Protein AF-A0A5N6XPM0-F1 (afdb_monomer)

Secondary structure (DSSP, 8-state):
-HHHHHHHHHHHHHHHHTT---HHHHHHHHHHHHHHHHHHHH-GGGGGGGGSHHHHHHHHHTTSTTS-HHHHHHHHHHHHHHHTT-HHHHHHHHHTTHHHHHHHHHH-TTS-HHHHHHHHHHHHHHHSPPPP---TTS------S-----------------------------STTTS---HHHHHHHHTTT-S-HHHHHHHHHHH-SS-----

Sequence (215 aa):
MLLPVAMRLVTCLEHLLGRGSNGTNDLLILSTLDLIQGALLLHPPSRTLFAREIYMNILLDLLDPINCPAIQSATLLTLVTALLDHPANTRTFEELDGLLTVTSLFKQRATSREVKLKLVEFLYFYLMPETPMIPAGAGASATNAAAIGLQRSPTKLGGPRPRSANGPGAHHGGRGNRDTRTTDEKQALLGRYLNNVEDLVEDLKETAPFGATVY

InterPro domains:
  IPR012535 Cell division protein Cdc14 [PF08045] (5-210)
  IPR012535 Cell division prote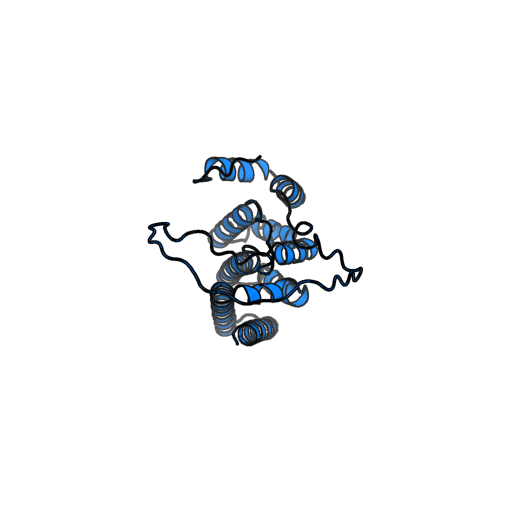in Cdc14 [PTHR34065] (6-210)

Radius of gyration: 23.24 Å; Cα contacts (8 Å, |Δi|>4): 180; chains: 1; bounding box: 41×43×80 Å

Foldseek 3Di:
DLLVVLVVLLVVLVVLLVPDDDPVSLVSNLVSLVVNLVSCVVPVVSLVVLLDLVSVVSLLVQLPPVHDLSSLLSSLSSLLSSCPLPLSSVVSCVVVVVLLSLLVLLPDPPRDPSSVVSSLVSLLSLLPFHDQDDPPPPDPPDPDDDDDDDDDDDDDDDDDDDDDDDDDDDPPPDPSPVSGDHSVVSLVSSCVRDPPSVVSVVVSCVPPPDPPPPD

Organism: NCBI:txid1034303

Structure (mmCIF, N/CA/C/O backbone):
data_AF-A0A5N6XPM0-F1
#
_entry.id   AF-A0A5N6XPM0-F1
#
loop_
_atom_site.group_PDB
_atom_site.id
_atom_site.type_symbol
_atom_site.label_atom_id
_atom_site.label_alt_id
_atom_site.label_comp_id
_atom_site.label_asym_id
_atom_site.label_entity_id
_atom_site.label_seq_id
_atom_site.pdbx_PDB_ins_code
_atom_site.Cartn_x
_atom_site.Cartn_y
_atom_site.Cartn_z
_atom_site.occupancy
_atom_site.B_iso_or_equiv
_atom_site.auth_seq_id
_atom_site.auth_comp_id
_atom_site.auth_asym_id
_atom_site.auth_atom_id
_atom_site.pdbx_PDB_model_num
ATOM 1 N N . MET A 1 1 ? 18.823 2.343 -17.718 1.00 71.75 1 MET A N 1
ATOM 2 C CA . MET A 1 1 ? 19.671 2.507 -16.511 1.00 71.75 1 MET A CA 1
ATOM 3 C C . MET A 1 1 ? 18.871 2.576 -15.210 1.00 71.75 1 MET A C 1
ATOM 5 O O . MET A 1 1 ? 19.370 2.072 -14.216 1.00 71.75 1 MET A O 1
ATOM 9 N N . LEU A 1 2 ? 17.646 3.123 -15.190 1.00 83.50 2 LEU A N 1
ATOM 10 C CA . LEU A 1 2 ? 16.858 3.266 -13.951 1.00 83.50 2 LEU A CA 1
ATOM 11 C C . LEU A 1 2 ? 16.237 1.957 -13.421 1.00 83.50 2 LEU A C 1
ATOM 13 O O . LEU A 1 2 ? 16.087 1.814 -12.213 1.00 83.50 2 LEU A O 1
ATOM 17 N N . LEU A 1 3 ? 15.956 0.968 -14.280 1.00 86.94 3 LEU A N 1
ATOM 18 C CA . LEU A 1 3 ? 15.424 -0.334 -13.843 1.00 86.94 3 LEU A CA 1
ATOM 19 C C . LEU A 1 3 ? 16.371 -1.093 -12.876 1.00 86.94 3 LEU A C 1
ATOM 21 O O . LEU A 1 3 ? 15.915 -1.488 -11.805 1.00 86.94 3 LEU A O 1
ATOM 25 N N . PRO A 1 4 ? 17.685 -1.244 -13.161 1.00 90.56 4 PRO A N 1
ATOM 26 C CA . PRO A 1 4 ? 18.637 -1.791 -12.190 1.00 90.56 4 PRO A CA 1
ATOM 27 C C . PRO A 1 4 ? 18.707 -1.020 -10.868 1.00 90.56 4 PRO A C 1
ATOM 29 O O . PRO A 1 4 ? 18.956 -1.622 -9.829 1.00 90.56 4 PRO A O 1
ATOM 32 N N . VAL A 1 5 ? 18.502 0.302 -10.892 1.00 93.25 5 VAL A N 1
ATOM 33 C CA . VAL A 1 5 ? 18.497 1.122 -9.672 1.00 93.25 5 VAL A CA 1
ATOM 34 C C . VAL A 1 5 ? 17.274 0.788 -8.823 1.00 93.25 5 VAL A C 1
ATOM 36 O O . VAL A 1 5 ? 17.440 0.466 -7.652 1.00 93.25 5 VAL A O 1
ATOM 39 N N . ALA A 1 6 ? 16.077 0.768 -9.419 1.00 93.19 6 ALA A N 1
ATOM 40 C CA . ALA A 1 6 ? 14.845 0.381 -8.728 1.00 93.19 6 ALA A CA 1
ATOM 41 C C . ALA A 1 6 ? 14.956 -1.026 -8.115 1.00 93.19 6 ALA A C 1
ATOM 43 O O . ALA A 1 6 ? 14.655 -1.211 -6.942 1.00 93.19 6 ALA A O 1
ATOM 44 N N . MET A 1 7 ? 15.501 -1.989 -8.863 1.00 93.94 7 MET A N 1
ATOM 45 C CA . MET A 1 7 ? 15.779 -3.338 -8.356 1.00 93.94 7 MET A CA 1
ATOM 46 C C . MET A 1 7 ? 16.690 -3.338 -7.128 1.00 93.94 7 MET A C 1
ATOM 48 O O . MET A 1 7 ? 16.389 -3.990 -6.134 1.00 93.94 7 MET A O 1
ATOM 52 N N . ARG A 1 8 ? 17.798 -2.587 -7.171 1.00 96.00 8 ARG A N 1
ATOM 53 C CA . ARG A 1 8 ? 18.730 -2.501 -6.037 1.00 96.00 8 ARG A CA 1
ATOM 54 C C . ARG A 1 8 ? 18.102 -1.831 -4.819 1.00 96.00 8 ARG A C 1
ATOM 56 O O . ARG A 1 8 ? 18.440 -2.217 -3.706 1.00 96.00 8 ARG A O 1
ATOM 63 N N . LEU A 1 9 ? 17.210 -0.861 -5.019 1.00 96.44 9 LEU A N 1
ATOM 64 C CA . LEU A 1 9 ? 16.454 -0.243 -3.930 1.00 96.44 9 LEU A CA 1
ATOM 65 C C . LEU A 1 9 ? 15.488 -1.244 -3.284 1.00 96.44 9 LEU A C 1
ATOM 67 O O . LEU A 1 9 ? 15.450 -1.328 -2.063 1.00 96.44 9 LEU A O 1
ATOM 71 N N . VAL A 1 10 ? 14.783 -2.058 -4.075 1.00 95.38 10 VAL A N 1
ATOM 72 C CA . VAL A 1 10 ? 13.898 -3.111 -3.543 1.00 95.38 10 VAL A CA 1
ATOM 73 C C . VAL A 1 10 ? 14.693 -4.162 -2.757 1.00 95.38 10 VAL A C 1
ATOM 75 O O . VAL A 1 10 ? 14.315 -4.503 -1.643 1.00 95.38 10 VAL A O 1
ATOM 78 N N . THR A 1 11 ? 15.848 -4.609 -3.261 1.00 95.50 11 THR A N 1
ATOM 79 C CA . THR A 1 11 ? 16.743 -5.510 -2.506 1.00 95.50 11 THR A CA 1
ATOM 80 C C . THR A 1 11 ? 17.300 -4.852 -1.237 1.00 95.50 11 THR A C 1
ATOM 82 O O . THR A 1 11 ? 17.489 -5.509 -0.218 1.00 95.50 11 THR A O 1
ATOM 85 N N . CYS A 1 12 ? 17.574 -3.545 -1.270 1.00 96.00 12 CYS A N 1
ATOM 86 C CA . CYS A 1 12 ? 17.966 -2.803 -0.072 1.00 96.00 12 CYS A CA 1
ATOM 87 C C . CYS A 1 12 ? 16.847 -2.837 0.976 1.00 96.00 12 CYS A C 1
ATOM 89 O O . CYS A 1 12 ? 17.115 -3.133 2.137 1.00 96.00 12 CYS A O 1
ATOM 91 N N . LEU A 1 13 ? 15.604 -2.605 0.554 1.00 96.25 13 LEU A N 1
ATOM 92 C CA . LEU A 1 13 ? 14.426 -2.637 1.416 1.00 96.25 13 LEU A CA 1
ATOM 93 C C . LEU A 1 13 ? 14.220 -4.015 2.066 1.00 96.25 13 LEU A C 1
ATOM 95 O O . LEU A 1 13 ? 14.027 -4.089 3.277 1.00 96.25 13 LEU A O 1
ATOM 99 N N . GLU A 1 14 ? 14.366 -5.096 1.295 1.00 94.94 14 GLU A N 1
ATOM 100 C CA . GLU A 1 14 ? 14.333 -6.482 1.791 1.00 94.94 14 GLU A CA 1
ATOM 101 C C . GLU A 1 14 ? 15.358 -6.718 2.913 1.00 94.94 14 GLU A C 1
ATOM 103 O O . GLU A 1 14 ? 15.042 -7.252 3.975 1.00 94.94 14 GLU A O 1
ATOM 108 N N . HIS A 1 15 ? 16.598 -6.257 2.721 1.00 94.38 15 HIS A N 1
ATOM 109 C CA . HIS A 1 15 ? 17.635 -6.391 3.742 1.00 94.38 15 HIS A CA 1
ATOM 110 C C . HIS A 1 15 ? 17.365 -5.548 4.995 1.00 94.38 15 HIS A C 1
ATOM 112 O O . HIS A 1 15 ? 17.792 -5.939 6.083 1.00 94.38 15 HIS A O 1
ATOM 118 N N . LEU A 1 16 ? 16.714 -4.388 4.862 1.00 93.69 16 LEU A N 1
ATOM 119 C CA . LEU A 1 16 ? 16.369 -3.527 5.997 1.00 93.69 16 LEU A CA 1
ATOM 120 C C . LEU A 1 16 ? 15.232 -4.128 6.834 1.00 93.69 16 LEU A C 1
ATOM 122 O O . LEU A 1 16 ? 15.299 -4.057 8.062 1.00 93.69 16 LEU A O 1
ATOM 126 N N . LEU A 1 17 ? 14.256 -4.789 6.201 1.00 90.25 17 LEU A N 1
ATOM 127 C CA . LEU A 1 17 ? 13.193 -5.536 6.890 1.00 90.25 17 LEU A CA 1
ATOM 128 C C . LEU A 1 17 ? 13.757 -6.620 7.819 1.00 90.25 17 LEU A C 1
ATOM 130 O O . LEU A 1 17 ? 13.327 -6.755 8.963 1.00 90.25 17 LEU A O 1
ATOM 134 N N . GLY A 1 18 ? 14.790 -7.341 7.375 1.00 87.81 18 GLY A N 1
ATOM 135 C CA . GLY A 1 18 ? 15.427 -8.394 8.173 1.00 87.81 18 GLY A CA 1
ATOM 136 C C . GLY A 1 18 ? 16.249 -7.909 9.378 1.00 87.81 18 GLY A C 1
ATOM 137 O O . GLY A 1 18 ? 16.704 -8.735 10.168 1.00 87.81 18 GLY A O 1
ATOM 138 N N . ARG A 1 19 ? 16.482 -6.596 9.537 1.00 84.19 19 ARG A N 1
ATOM 139 C CA . ARG A 1 19 ? 17.374 -6.031 10.576 1.00 84.19 19 ARG A CA 1
ATOM 140 C C . ARG A 1 19 ? 16.668 -5.600 11.868 1.00 84.19 19 ARG A C 1
ATOM 142 O O . ARG A 1 19 ? 17.352 -5.183 12.804 1.00 84.19 19 ARG A O 1
ATOM 149 N N . GLY A 1 20 ? 15.344 -5.756 11.948 1.00 77.62 20 GLY A N 1
ATOM 150 C CA . GLY A 1 20 ? 14.527 -5.359 13.100 1.00 77.62 20 GLY A CA 1
ATOM 151 C C . GLY A 1 20 ? 14.299 -3.845 13.189 1.00 77.62 20 GLY A C 1
ATOM 152 O O . GLY A 1 20 ? 14.986 -3.056 12.542 1.00 77.62 20 GLY A O 1
ATOM 153 N N . SER A 1 21 ? 13.315 -3.418 13.985 1.00 80.00 21 SER A N 1
ATOM 154 C CA . SER A 1 21 ? 12.995 -1.991 14.121 1.00 80.00 21 SER A CA 1
ATOM 155 C C . SER A 1 21 ? 13.916 -1.309 15.135 1.00 80.00 21 SER A C 1
ATOM 157 O O . SER A 1 21 ? 14.033 -1.713 16.294 1.00 80.00 21 SER A O 1
ATOM 159 N N . ASN A 1 22 ? 14.594 -0.264 14.672 1.00 86.81 22 ASN A N 1
ATOM 160 C CA . ASN A 1 22 ? 15.267 0.726 15.498 1.00 86.81 22 ASN A CA 1
ATOM 161 C C . ASN A 1 22 ? 15.192 2.073 14.770 1.00 86.81 22 ASN A C 1
ATOM 163 O O . ASN A 1 22 ? 15.056 2.105 13.548 1.00 86.81 22 ASN A O 1
ATOM 167 N N . GLY A 1 23 ? 15.309 3.189 15.495 1.00 88.94 23 GLY A N 1
ATOM 168 C CA . GLY A 1 23 ? 15.061 4.511 14.906 1.00 88.94 23 GLY A CA 1
ATOM 169 C C . GLY A 1 23 ? 15.912 4.825 13.666 1.00 88.94 23 GLY A C 1
ATOM 170 O O . GLY A 1 23 ? 15.449 5.508 12.762 1.00 88.94 23 GLY A O 1
ATOM 171 N N . THR A 1 24 ? 17.137 4.299 13.573 1.00 93.50 24 THR A N 1
ATOM 172 C CA . THR A 1 24 ? 17.980 4.469 12.379 1.00 93.50 24 THR A CA 1
ATOM 173 C C . THR A 1 24 ? 17.518 3.594 11.214 1.00 93.50 24 THR A C 1
ATOM 175 O O . THR A 1 24 ? 17.486 4.066 10.081 1.00 93.50 24 THR A O 1
ATOM 178 N N . ASN A 1 25 ? 17.156 2.336 11.470 1.00 95.06 25 ASN A N 1
ATOM 179 C CA . ASN A 1 25 ? 16.661 1.417 10.448 1.00 95.06 25 ASN A CA 1
ATOM 180 C C . ASN A 1 25 ? 15.335 1.915 9.864 1.00 95.06 25 ASN A C 1
ATOM 182 O O . ASN A 1 25 ? 15.176 1.927 8.647 1.00 95.06 25 ASN A O 1
ATOM 186 N N . ASP A 1 26 ? 14.442 2.429 10.710 1.00 95.25 26 ASP A N 1
ATOM 187 C CA . ASP A 1 26 ? 13.171 3.013 10.285 1.00 95.25 26 ASP A CA 1
ATOM 188 C C . ASP A 1 26 ? 13.394 4.198 9.325 1.00 95.25 26 ASP A C 1
ATOM 190 O O . ASP A 1 26 ? 12.759 4.281 8.274 1.00 95.25 26 ASP A O 1
ATOM 194 N N . LEU A 1 27 ? 14.361 5.080 9.619 1.00 96.38 27 LEU A N 1
ATOM 195 C CA . LEU A 1 27 ? 14.731 6.188 8.726 1.00 96.38 27 LEU A CA 1
ATOM 196 C C . LEU A 1 27 ? 15.300 5.706 7.383 1.00 96.38 27 LEU A C 1
ATOM 198 O O . LEU A 1 27 ? 15.039 6.323 6.347 1.00 96.38 27 LEU A O 1
ATOM 202 N N . LEU A 1 28 ? 16.068 4.613 7.377 1.00 97.00 28 LEU A N 1
ATOM 203 C CA . LEU A 1 28 ? 16.589 4.015 6.144 1.00 97.00 28 LEU A CA 1
ATOM 204 C C . LEU A 1 28 ? 15.478 3.375 5.309 1.00 97.00 28 LEU A C 1
ATOM 206 O O . LEU A 1 28 ? 15.496 3.510 4.085 1.00 97.00 28 LEU A O 1
ATOM 210 N N . ILE A 1 29 ? 14.507 2.718 5.949 1.00 97.62 29 ILE A N 1
ATOM 211 C CA . ILE A 1 29 ? 13.319 2.167 5.285 1.00 97.62 29 ILE A CA 1
ATOM 212 C C . ILE A 1 29 ? 12.539 3.298 4.615 1.00 97.62 29 ILE A C 1
ATOM 214 O O . ILE A 1 29 ? 12.307 3.236 3.409 1.00 97.62 29 ILE A O 1
ATOM 218 N N . LEU A 1 30 ? 12.223 4.363 5.358 1.00 98.00 30 LEU A N 1
ATOM 219 C CA . LEU A 1 30 ? 11.520 5.541 4.837 1.00 98.00 30 LEU A CA 1
ATOM 220 C C . LEU A 1 30 ? 12.255 6.160 3.642 1.00 98.00 30 LEU A C 1
ATOM 222 O O . LEU A 1 30 ? 11.673 6.332 2.574 1.00 98.00 30 LEU A O 1
ATOM 226 N N . SER A 1 31 ? 13.563 6.390 3.781 1.00 98.12 31 SER A N 1
ATOM 227 C CA . SER A 1 31 ? 14.387 6.944 2.699 1.00 98.12 31 SER A CA 1
ATOM 228 C C . SER A 1 31 ? 14.411 6.034 1.465 1.00 98.12 31 SER A C 1
ATOM 230 O O . SER A 1 31 ? 14.413 6.508 0.331 1.00 98.12 31 SER A O 1
ATOM 232 N N . THR A 1 32 ? 14.431 4.713 1.665 1.00 98.19 32 THR A N 1
ATOM 233 C CA . THR A 1 32 ? 14.419 3.739 0.565 1.00 98.19 32 THR A CA 1
ATOM 234 C C . THR A 1 32 ? 13.066 3.728 -0.148 1.00 98.19 32 THR A C 1
ATOM 236 O O . THR A 1 32 ? 13.042 3.702 -1.377 1.00 98.19 32 THR A O 1
ATOM 239 N N . LEU A 1 33 ? 11.953 3.803 0.591 1.00 98.38 33 LEU A N 1
ATOM 240 C CA . LEU A 1 33 ? 10.601 3.907 0.031 1.00 98.38 33 LEU A CA 1
ATOM 241 C C . LEU A 1 33 ? 10.437 5.178 -0.817 1.00 98.38 33 LEU A C 1
ATOM 243 O O . LEU A 1 33 ? 9.971 5.087 -1.953 1.00 98.38 33 LEU A O 1
ATOM 247 N N . ASP A 1 34 ? 10.910 6.329 -0.334 1.00 98.12 34 ASP A N 1
ATOM 248 C CA . ASP A 1 34 ? 10.879 7.594 -1.086 1.00 98.12 34 ASP A CA 1
ATOM 249 C C . ASP A 1 34 ? 11.681 7.505 -2.396 1.00 98.12 34 ASP A C 1
ATOM 251 O O . ASP A 1 34 ? 11.235 7.951 -3.459 1.00 98.12 34 ASP A O 1
ATOM 255 N N . LEU A 1 35 ? 12.860 6.875 -2.357 1.00 98.06 35 LEU A N 1
ATOM 256 C CA . LEU A 1 35 ? 13.679 6.662 -3.552 1.00 98.06 35 LEU A CA 1
ATOM 257 C C . LEU A 1 35 ? 13.023 5.693 -4.542 1.00 98.06 35 LEU A C 1
ATOM 259 O O . LEU A 1 35 ? 13.124 5.908 -5.753 1.00 98.06 35 LEU A O 1
ATOM 263 N N . ILE A 1 36 ? 12.348 4.644 -4.058 1.00 97.88 36 ILE A N 1
ATOM 264 C CA . ILE A 1 36 ? 11.577 3.729 -4.909 1.00 97.88 36 ILE A CA 1
ATOM 265 C C . ILE A 1 36 ? 10.457 4.506 -5.598 1.00 97.88 36 ILE A C 1
ATOM 267 O O . ILE A 1 36 ? 10.375 4.457 -6.824 1.00 97.88 36 ILE A O 1
ATOM 271 N N . GLN A 1 37 ? 9.657 5.277 -4.857 1.00 96.94 37 GLN A N 1
ATOM 272 C CA . GLN A 1 37 ? 8.592 6.108 -5.428 1.00 96.94 37 GLN A CA 1
ATOM 273 C C . GLN A 1 37 ? 9.124 7.033 -6.525 1.00 96.94 37 GLN A C 1
ATOM 275 O O . GLN A 1 37 ? 8.628 7.012 -7.654 1.00 96.94 37 GLN A O 1
ATOM 280 N N . GLY A 1 38 ? 10.187 7.789 -6.234 1.00 96.19 38 GLY A N 1
ATOM 281 C CA . GLY A 1 38 ? 10.823 8.670 -7.212 1.00 96.19 38 GLY A CA 1
ATOM 282 C C . GLY A 1 38 ? 11.296 7.914 -8.458 1.00 96.19 38 GLY A C 1
ATOM 283 O O . GLY A 1 38 ? 11.051 8.350 -9.584 1.00 96.19 38 GLY A O 1
ATOM 284 N N . ALA A 1 39 ? 11.909 6.739 -8.288 1.00 96.50 39 ALA A N 1
ATOM 285 C CA . ALA A 1 39 ? 12.357 5.910 -9.403 1.00 96.50 39 ALA A CA 1
ATOM 286 C C . ALA A 1 39 ? 11.193 5.383 -10.264 1.00 96.50 39 ALA A C 1
ATOM 288 O O . ALA A 1 39 ? 11.314 5.351 -11.491 1.00 96.50 39 ALA A O 1
ATOM 289 N N . LEU A 1 40 ? 10.069 4.993 -9.653 1.00 95.94 40 LEU A N 1
ATOM 290 C CA . LEU A 1 40 ? 8.870 4.516 -10.355 1.00 95.94 40 LEU A CA 1
ATOM 291 C C . LEU A 1 40 ? 8.130 5.635 -11.097 1.00 95.94 40 LEU A C 1
ATOM 293 O O . LEU A 1 40 ? 7.539 5.393 -12.152 1.00 95.94 40 LEU A O 1
ATOM 297 N N . LEU A 1 41 ? 8.155 6.858 -10.566 1.00 94.62 41 LEU A N 1
ATOM 298 C CA . LEU A 1 41 ? 7.570 8.029 -11.219 1.00 94.62 41 LEU A CA 1
ATOM 299 C C . LEU A 1 41 ? 8.431 8.511 -12.394 1.00 94.62 41 LEU A C 1
ATOM 301 O O . LEU A 1 41 ? 7.895 8.817 -13.457 1.00 94.62 41 LEU A O 1
ATOM 305 N N . LEU A 1 42 ? 9.759 8.517 -12.242 1.00 95.69 42 LEU A N 1
ATOM 306 C CA . LEU A 1 42 ? 10.691 8.915 -13.304 1.00 95.69 42 LEU A CA 1
ATOM 307 C C . LEU A 1 42 ? 10.841 7.859 -14.408 1.00 95.69 42 LEU A C 1
ATOM 309 O O . LEU A 1 42 ? 11.205 8.188 -15.536 1.00 95.69 42 LEU A O 1
ATOM 313 N N . HIS A 1 43 ? 10.596 6.586 -14.094 1.00 94.94 43 HIS A N 1
ATOM 314 C CA . HIS A 1 43 ? 10.735 5.482 -15.038 1.00 94.94 43 HIS A CA 1
ATOM 315 C C . HIS A 1 43 ? 9.582 4.478 -14.885 1.00 94.94 43 HIS A C 1
ATOM 317 O O . HIS A 1 43 ? 9.771 3.418 -14.282 1.00 94.94 43 HIS A O 1
ATOM 323 N N . PRO A 1 44 ? 8.408 4.756 -15.490 1.00 93.00 44 PRO A N 1
ATOM 324 C CA . PRO A 1 44 ? 7.231 3.887 -15.423 1.00 93.00 44 PRO A CA 1
ATOM 325 C C . PRO A 1 44 ? 7.485 2.400 -15.732 1.00 93.00 44 PRO A C 1
ATOM 327 O O . PRO A 1 44 ? 6.913 1.562 -15.035 1.00 93.00 44 PRO A O 1
ATOM 330 N N . PRO A 1 45 ? 8.385 2.008 -16.666 1.00 94.50 45 PRO A N 1
ATOM 331 C CA . PRO A 1 45 ? 8.683 0.591 -16.888 1.00 94.50 45 PRO A CA 1
ATOM 332 C C . PRO A 1 45 ? 9.236 -0.140 -15.653 1.00 94.50 45 PRO A C 1
ATOM 334 O O . PRO A 1 45 ? 9.128 -1.361 -15.574 1.00 94.50 45 PRO A O 1
ATOM 337 N N . SER A 1 46 ? 9.805 0.573 -14.671 1.00 96.38 46 SER A N 1
ATOM 338 C CA . SER A 1 46 ? 10.244 -0.019 -13.398 1.00 96.38 46 SER A CA 1
ATOM 339 C C . SER A 1 46 ? 9.089 -0.531 -12.536 1.00 96.38 46 SER A C 1
ATOM 341 O O . SER A 1 46 ? 9.331 -1.331 -11.639 1.00 96.38 46 SER A O 1
ATOM 343 N N . ARG A 1 47 ? 7.837 -0.134 -12.798 1.00 96.38 47 ARG A N 1
ATOM 344 C CA . ARG A 1 47 ? 6.676 -0.673 -12.071 1.00 96.38 47 ARG A CA 1
ATOM 345 C C . ARG A 1 47 ? 6.502 -2.169 -12.309 1.00 96.38 47 ARG A C 1
ATOM 347 O O . ARG A 1 47 ? 6.076 -2.856 -11.392 1.00 96.38 47 ARG A O 1
ATOM 354 N N . THR A 1 48 ? 6.931 -2.688 -13.464 1.00 95.44 48 THR A N 1
ATOM 355 C CA . THR A 1 48 ? 6.859 -4.124 -13.816 1.00 95.44 48 THR A CA 1
ATOM 356 C C . THR A 1 48 ? 7.520 -5.051 -12.793 1.00 95.44 48 THR A C 1
ATOM 358 O O . THR A 1 48 ? 7.219 -6.241 -12.755 1.00 95.44 48 THR A O 1
ATOM 361 N N . LEU A 1 49 ? 8.405 -4.524 -11.940 1.00 96.38 49 LEU A N 1
ATOM 362 C CA . LEU A 1 49 ? 8.998 -5.276 -10.839 1.00 96.38 49 LEU A CA 1
ATOM 363 C C . LEU A 1 49 ? 7.933 -5.831 -9.890 1.00 96.38 49 LEU A C 1
ATOM 365 O O . LEU A 1 49 ? 8.021 -6.987 -9.490 1.00 96.38 49 LEU A O 1
ATOM 369 N N . PHE A 1 50 ? 6.908 -5.044 -9.582 1.00 97.88 50 PHE A N 1
ATOM 370 C CA . PHE A 1 50 ? 5.885 -5.404 -8.603 1.00 97.88 50 PHE A CA 1
ATOM 371 C C . PHE A 1 50 ? 4.812 -6.360 -9.148 1.00 97.88 50 PHE A C 1
ATOM 373 O O . PHE A 1 50 ? 3.968 -6.810 -8.385 1.00 97.88 50 PHE A O 1
ATOM 380 N N . ALA A 1 51 ? 4.898 -6.766 -10.420 1.00 96.19 51 ALA A N 1
ATOM 381 C CA . ALA A 1 51 ? 4.157 -7.921 -10.936 1.00 96.19 51 ALA A CA 1
ATOM 382 C C . ALA A 1 51 ? 4.751 -9.252 -10.432 1.00 96.19 51 ALA A C 1
ATOM 384 O O . ALA A 1 51 ? 4.186 -10.323 -10.634 1.00 96.19 51 ALA A O 1
ATOM 385 N N . ARG A 1 52 ? 5.940 -9.209 -9.814 1.00 96.88 52 ARG A N 1
ATOM 386 C CA . ARG A 1 52 ? 6.560 -10.365 -9.168 1.00 96.88 52 ARG A CA 1
ATOM 387 C C . ARG A 1 52 ? 6.148 -10.392 -7.707 1.00 96.88 52 ARG A C 1
ATOM 389 O O . ARG A 1 52 ? 6.459 -9.463 -6.962 1.00 96.88 52 ARG A O 1
ATOM 396 N N . GLU A 1 53 ? 5.563 -11.509 -7.292 1.00 97.75 53 GLU A N 1
ATOM 397 C CA . GLU A 1 53 ? 5.080 -11.711 -5.924 1.00 97.75 53 GLU A CA 1
ATOM 398 C C . GLU A 1 53 ? 6.139 -11.394 -4.863 1.00 97.75 53 GLU A C 1
ATOM 400 O O . GLU A 1 53 ? 5.852 -10.708 -3.889 1.00 97.75 53 GLU A O 1
ATOM 405 N N . ILE A 1 54 ? 7.392 -11.809 -5.091 1.00 96.69 54 ILE A N 1
ATOM 406 C CA . ILE A 1 54 ? 8.501 -11.566 -4.157 1.00 96.69 54 ILE A CA 1
ATOM 407 C C . ILE A 1 54 ? 8.705 -10.081 -3.828 1.00 96.69 54 ILE A C 1
ATOM 409 O O . ILE A 1 54 ? 9.075 -9.755 -2.710 1.00 96.69 54 ILE A O 1
ATOM 413 N N . TYR A 1 55 ? 8.466 -9.176 -4.781 1.00 97.44 55 TYR A N 1
ATOM 414 C CA . TYR A 1 55 ? 8.673 -7.743 -4.576 1.00 97.44 55 TYR A CA 1
ATOM 415 C C . TYR A 1 55 ? 7.418 -7.053 -4.056 1.00 97.44 55 TYR A C 1
ATOM 417 O O . TYR A 1 55 ? 7.528 -6.088 -3.307 1.00 97.44 55 TYR A O 1
ATOM 425 N N . MET A 1 56 ? 6.236 -7.557 -4.415 1.00 98.31 56 MET A N 1
ATOM 426 C CA . MET A 1 56 ? 4.981 -7.083 -3.839 1.00 98.31 56 MET A CA 1
ATOM 427 C C . MET A 1 56 ? 4.877 -7.443 -2.352 1.00 98.31 56 MET A C 1
ATOM 429 O O . MET A 1 56 ? 4.529 -6.581 -1.550 1.00 98.31 56 MET A O 1
ATOM 433 N N . ASN A 1 57 ? 5.256 -8.668 -1.968 1.00 97.62 57 ASN A N 1
ATOM 434 C CA . ASN A 1 57 ? 5.242 -9.109 -0.570 1.00 97.62 57 ASN A CA 1
ATOM 435 C C . ASN A 1 57 ? 6.097 -8.215 0.333 1.00 97.62 57 ASN A C 1
ATOM 437 O O . ASN A 1 57 ? 5.644 -7.865 1.410 1.00 97.62 57 ASN A O 1
ATOM 441 N N . ILE A 1 58 ? 7.249 -7.723 -0.138 1.00 97.69 58 ILE A N 1
ATOM 442 C CA . ILE A 1 58 ? 8.067 -6.759 0.621 1.00 97.69 58 ILE A CA 1
ATOM 443 C C . ILE A 1 58 ? 7.254 -5.515 1.019 1.00 97.69 58 ILE A C 1
ATOM 445 O O . ILE A 1 58 ? 7.393 -5.016 2.134 1.00 97.69 58 ILE A O 1
ATOM 449 N N . LEU A 1 59 ? 6.408 -4.994 0.120 1.00 98.19 59 LEU A N 1
ATOM 450 C CA . LEU A 1 59 ? 5.544 -3.855 0.442 1.00 98.19 59 LEU A CA 1
ATOM 451 C C . LEU A 1 59 ? 4.406 -4.259 1.383 1.00 98.19 59 LEU A C 1
ATOM 453 O O . LEU A 1 59 ? 4.061 -3.489 2.271 1.00 98.19 59 LEU A O 1
ATOM 457 N N . LEU A 1 60 ? 3.825 -5.447 1.218 1.00 98.19 60 LEU A N 1
ATOM 458 C CA . LEU A 1 60 ? 2.760 -5.926 2.103 1.00 98.19 60 LEU A CA 1
ATOM 459 C C . LEU A 1 60 ? 3.267 -6.184 3.530 1.00 98.19 60 LEU A C 1
ATOM 461 O O . LEU A 1 60 ? 2.596 -5.794 4.482 1.00 98.19 60 LEU A O 1
ATOM 465 N N . ASP A 1 61 ? 4.471 -6.731 3.685 1.00 97.06 61 ASP A N 1
ATOM 466 C CA . ASP A 1 61 ? 5.113 -6.983 4.981 1.00 97.06 61 ASP A CA 1
ATOM 467 C C . ASP A 1 61 ? 5.382 -5.677 5.749 1.00 97.06 61 ASP A C 1
ATOM 469 O O . ASP A 1 61 ? 5.277 -5.617 6.975 1.00 97.06 61 ASP A O 1
ATOM 473 N N . LEU A 1 62 ? 5.669 -4.581 5.039 1.00 97.31 62 LEU A N 1
ATOM 474 C CA . LEU A 1 62 ? 5.833 -3.257 5.651 1.00 97.31 62 LEU A CA 1
ATOM 475 C C . LEU A 1 62 ? 4.520 -2.668 6.194 1.00 97.31 62 LEU A C 1
ATOM 477 O O . LEU A 1 62 ? 4.563 -1.750 7.018 1.00 97.31 62 LEU A O 1
ATOM 481 N N . LEU A 1 63 ? 3.361 -3.199 5.789 1.00 97.88 63 LEU A N 1
ATOM 482 C CA . LEU A 1 63 ? 2.060 -2.828 6.355 1.00 97.88 63 LEU A CA 1
ATOM 483 C C . LEU A 1 63 ? 1.738 -3.557 7.666 1.00 97.88 63 LEU A C 1
ATOM 485 O O . LEU A 1 63 ? 0.684 -3.289 8.248 1.00 97.88 63 LEU A O 1
ATOM 489 N N . ASP A 1 64 ? 2.614 -4.443 8.153 1.00 94.62 64 ASP A N 1
ATOM 490 C CA . ASP A 1 64 ? 2.408 -5.114 9.437 1.00 94.62 64 ASP A CA 1
ATOM 491 C C . ASP A 1 64 ? 2.169 -4.076 10.564 1.00 94.62 64 ASP A C 1
ATOM 493 O O . ASP A 1 64 ? 2.883 -3.063 10.642 1.00 94.62 64 ASP A O 1
ATOM 497 N N . PRO A 1 65 ? 1.168 -4.288 11.444 1.00 92.56 65 PRO A N 1
ATOM 498 C CA . PRO A 1 65 ? 0.881 -3.419 12.585 1.00 92.56 65 PRO A CA 1
ATOM 499 C C . PRO A 1 65 ? 2.061 -3.167 13.535 1.00 92.56 65 PRO A C 1
ATOM 501 O O . PRO A 1 65 ? 2.012 -2.204 14.300 1.00 92.56 65 PRO A O 1
ATOM 504 N N . ILE A 1 66 ? 3.097 -4.015 13.519 1.00 91.19 66 ILE A N 1
ATOM 505 C CA . ILE A 1 66 ? 4.325 -3.825 14.302 1.00 91.19 66 ILE A CA 1
ATOM 506 C C . ILE A 1 66 ? 5.160 -2.636 13.812 1.00 91.19 66 ILE A C 1
ATOM 508 O O . ILE A 1 66 ? 5.906 -2.045 14.595 1.00 91.19 66 ILE A O 1
ATOM 512 N N . ASN A 1 67 ? 5.043 -2.277 12.531 1.00 94.19 67 ASN A N 1
ATOM 513 C CA . ASN A 1 67 ? 5.785 -1.168 11.951 1.00 94.19 67 ASN A CA 1
ATOM 514 C C . ASN A 1 67 ? 5.187 0.171 12.385 1.00 94.19 67 ASN A C 1
ATOM 516 O O . ASN A 1 67 ? 3.982 0.313 12.603 1.00 94.19 67 ASN A O 1
ATOM 520 N N . CYS A 1 68 ? 6.039 1.190 12.501 1.00 94.12 68 CYS A N 1
ATOM 521 C CA . CYS A 1 68 ? 5.582 2.500 12.937 1.00 94.12 68 CYS A CA 1
ATOM 522 C C . CYS A 1 68 ? 4.658 3.159 11.885 1.00 94.12 68 CYS A C 1
ATOM 524 O O . CYS A 1 68 ? 4.799 2.903 10.683 1.00 94.12 68 CYS A O 1
ATOM 526 N N . PRO A 1 69 ? 3.742 4.058 12.301 1.00 97.25 69 PRO A N 1
ATOM 527 C CA . PRO A 1 69 ? 2.777 4.682 11.393 1.00 97.25 69 PRO A CA 1
ATOM 528 C C . PRO A 1 69 ? 3.400 5.371 10.172 1.00 97.25 69 PRO A C 1
ATOM 530 O O . PRO A 1 69 ? 2.823 5.338 9.090 1.00 97.25 69 PRO A O 1
ATOM 533 N N . ALA A 1 70 ? 4.594 5.952 10.319 1.00 97.25 70 ALA A N 1
ATOM 534 C CA . ALA A 1 70 ? 5.297 6.601 9.215 1.00 97.25 70 ALA A CA 1
ATOM 535 C C . ALA A 1 70 ? 5.674 5.606 8.102 1.00 97.25 70 ALA A C 1
ATOM 537 O O . ALA A 1 70 ? 5.487 5.908 6.923 1.00 97.25 70 ALA A O 1
ATOM 538 N N . ILE A 1 71 ? 6.160 4.411 8.464 1.00 97.69 71 ILE A N 1
ATOM 539 C CA . ILE A 1 71 ? 6.504 3.356 7.499 1.00 97.69 71 ILE A CA 1
ATOM 540 C C . ILE A 1 71 ? 5.243 2.868 6.788 1.00 97.69 71 ILE A C 1
ATOM 542 O O . ILE A 1 71 ? 5.245 2.754 5.564 1.00 97.69 71 ILE A O 1
ATOM 546 N N . GLN A 1 72 ? 4.150 2.650 7.523 1.00 98.19 72 GLN A N 1
ATOM 547 C CA . GLN A 1 72 ? 2.867 2.239 6.941 1.00 98.19 72 GLN A CA 1
ATOM 548 C C . GLN A 1 72 ? 2.346 3.287 5.942 1.00 98.19 72 GLN A C 1
ATOM 550 O O . GLN A 1 72 ? 2.018 2.944 4.806 1.00 98.19 72 GL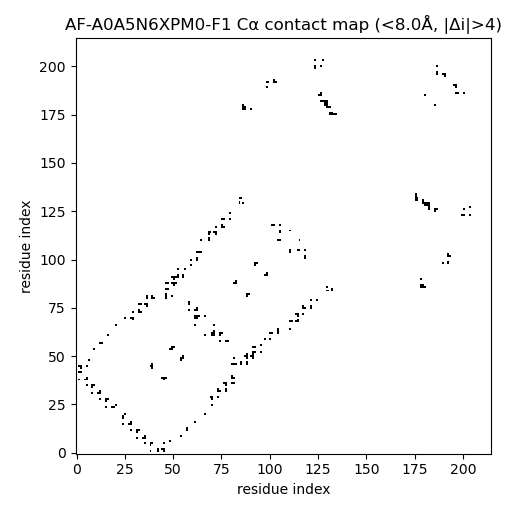N A O 1
ATOM 555 N N . SER A 1 73 ? 2.348 4.573 6.314 1.00 98.50 73 SER A N 1
ATOM 556 C CA . SER A 1 73 ? 1.962 5.684 5.430 1.00 98.50 73 SER A CA 1
ATOM 557 C C . SER A 1 73 ? 2.823 5.748 4.159 1.00 98.50 73 SER A C 1
ATOM 559 O O . SER A 1 73 ? 2.286 5.840 3.053 1.00 98.50 73 SER A O 1
ATOM 561 N N . ALA A 1 74 ? 4.152 5.668 4.291 1.00 98.44 74 ALA A N 1
ATOM 562 C CA . ALA A 1 74 ? 5.078 5.697 3.154 1.00 98.44 74 ALA A CA 1
ATOM 563 C C . ALA A 1 74 ? 4.928 4.464 2.247 1.00 98.44 74 ALA A C 1
ATOM 565 O O . ALA A 1 74 ? 5.042 4.551 1.022 1.00 98.44 74 ALA A O 1
ATOM 566 N N . THR A 1 75 ? 4.622 3.310 2.832 1.00 98.69 75 THR A N 1
ATOM 567 C CA . THR A 1 75 ? 4.388 2.062 2.102 1.00 98.69 75 THR A CA 1
ATOM 568 C C . THR A 1 75 ? 3.103 2.131 1.284 1.00 98.69 75 THR A C 1
ATOM 570 O O . THR A 1 75 ? 3.124 1.781 0.107 1.00 98.69 75 THR A O 1
ATOM 573 N N . LEU A 1 76 ? 2.011 2.663 1.847 1.00 98.62 76 LEU A N 1
ATOM 574 C CA . LEU A 1 76 ? 0.758 2.886 1.112 1.00 98.62 76 LEU A CA 1
ATOM 575 C C . LEU A 1 76 ? 0.963 3.818 -0.086 1.00 98.62 76 LEU A C 1
ATOM 577 O O . LEU A 1 76 ? 0.487 3.522 -1.180 1.00 98.62 76 LEU A O 1
ATOM 581 N N . LEU A 1 77 ? 1.730 4.899 0.082 1.00 98.00 77 LEU A N 1
ATOM 582 C CA . LEU A 1 77 ? 2.068 5.791 -1.029 1.00 98.00 77 LEU A CA 1
ATOM 583 C C . LEU A 1 77 ? 2.919 5.079 -2.095 1.00 98.00 77 LEU A C 1
ATOM 585 O O . LEU A 1 77 ? 2.676 5.222 -3.293 1.00 98.00 77 LEU A O 1
ATOM 589 N N . THR A 1 78 ? 3.869 4.247 -1.666 1.00 98.56 78 THR A N 1
ATOM 590 C CA . THR A 1 78 ? 4.685 3.427 -2.573 1.00 98.56 78 THR A CA 1
ATOM 591 C C . THR A 1 78 ? 3.823 2.445 -3.361 1.00 98.56 78 THR A C 1
ATOM 593 O O . THR A 1 78 ? 3.982 2.349 -4.578 1.00 98.56 78 THR A O 1
ATOM 596 N N . LEU A 1 79 ? 2.856 1.792 -2.710 1.00 98.56 79 LEU A N 1
ATOM 597 C CA . LEU A 1 79 ? 1.873 0.935 -3.369 1.00 98.56 79 LEU A CA 1
ATOM 598 C C . LEU A 1 79 ? 1.068 1.714 -4.413 1.00 98.56 79 LEU A C 1
ATOM 600 O O . LEU A 1 79 ? 1.004 1.261 -5.551 1.00 98.56 79 LEU A O 1
ATOM 604 N N . VAL A 1 80 ? 0.553 2.912 -4.106 1.00 98.00 80 VAL A N 1
ATOM 605 C CA . VAL A 1 80 ? -0.120 3.753 -5.120 1.00 98.00 80 VAL A CA 1
ATOM 606 C C . VAL A 1 80 ? 0.779 3.946 -6.345 1.00 98.00 80 VAL A C 1
ATOM 608 O O . VAL A 1 80 ? 0.354 3.685 -7.467 1.00 98.00 80 VAL A O 1
ATOM 611 N N . THR A 1 81 ? 2.051 4.318 -6.157 1.00 97.38 81 THR A N 1
ATOM 612 C CA . THR A 1 81 ? 2.968 4.534 -7.294 1.00 97.38 81 THR A CA 1
ATOM 613 C C . THR A 1 81 ? 3.324 3.259 -8.060 1.00 97.38 81 THR A C 1
ATOM 615 O O . THR A 1 81 ? 3.591 3.324 -9.263 1.00 97.38 81 THR A O 1
ATOM 618 N N . ALA A 1 82 ? 3.339 2.108 -7.386 1.00 97.75 82 ALA A N 1
ATOM 619 C CA . ALA A 1 82 ? 3.616 0.815 -7.996 1.00 97.75 82 ALA A CA 1
ATOM 620 C C . ALA A 1 82 ? 2.423 0.316 -8.816 1.00 97.75 82 ALA A C 1
ATOM 622 O O . ALA A 1 82 ? 2.626 -0.268 -9.877 1.00 97.75 82 ALA A O 1
ATOM 623 N N . LEU A 1 83 ? 1.197 0.563 -8.356 1.00 96.81 83 LEU A N 1
ATOM 624 C CA . LEU A 1 83 ? -0.037 0.107 -8.997 1.00 96.81 83 LEU A CA 1
ATOM 625 C C . LEU A 1 83 ? -0.542 1.069 -10.089 1.00 96.81 83 LEU A C 1
ATOM 627 O O . LEU A 1 83 ? -1.316 0.666 -10.958 1.00 96.81 83 LEU A O 1
ATOM 631 N N . LEU A 1 84 ? -0.100 2.331 -10.070 1.00 93.69 84 LEU A N 1
ATOM 632 C CA . LEU A 1 84 ? -0.562 3.377 -10.983 1.00 93.69 84 LEU A CA 1
ATOM 633 C C . LEU A 1 84 ? -0.353 3.011 -12.460 1.00 93.69 84 LEU A C 1
ATOM 635 O O . LEU A 1 84 ? 0.782 2.808 -12.914 1.00 93.69 84 LEU A O 1
ATOM 639 N N . ASP A 1 85 ? -1.462 2.988 -13.205 1.00 90.50 85 ASP A N 1
ATOM 640 C CA . ASP A 1 85 ? -1.546 2.581 -14.614 1.00 90.50 85 ASP A CA 1
ATOM 641 C C . ASP A 1 85 ? -0.895 1.214 -14.893 1.00 90.50 85 ASP A C 1
ATOM 643 O O . ASP A 1 85 ? -0.382 0.959 -15.986 1.00 90.50 85 ASP A O 1
ATOM 647 N N . HIS A 1 86 ? -0.878 0.323 -13.894 1.00 92.62 86 HIS A N 1
ATOM 648 C CA . HIS A 1 86 ? -0.259 -0.991 -14.010 1.00 92.62 86 HIS A CA 1
ATOM 649 C C . HIS A 1 86 ? -1.152 -2.102 -13.432 1.00 92.62 86 HIS A C 1
ATOM 651 O O . HIS A 1 86 ? -0.843 -2.667 -12.381 1.00 92.62 86 HIS A O 1
ATOM 657 N N . PRO A 1 87 ? -2.249 -2.467 -14.131 1.00 93.69 87 PRO A N 1
ATOM 658 C CA . PRO A 1 87 ? -3.232 -3.437 -13.643 1.00 93.69 87 PRO A CA 1
ATOM 659 C C . PRO A 1 87 ? -2.629 -4.802 -13.304 1.00 93.69 87 PRO A C 1
ATOM 661 O O . PRO A 1 87 ? -3.090 -5.433 -12.360 1.00 93.69 87 PRO A O 1
ATOM 664 N N . ALA A 1 88 ? -1.565 -5.231 -13.997 1.00 94.19 88 ALA A N 1
ATOM 665 C CA . ALA A 1 88 ? -0.837 -6.462 -13.678 1.00 94.19 88 ALA A CA 1
ATOM 666 C C . ALA A 1 88 ? -0.311 -6.473 -12.232 1.00 94.19 88 ALA A C 1
ATOM 668 O O . ALA A 1 88 ? -0.451 -7.472 -11.535 1.00 94.19 88 ALA A O 1
ATOM 669 N N . ASN A 1 89 ? 0.215 -5.345 -11.746 1.00 96.75 89 ASN A N 1
ATOM 670 C CA . ASN A 1 89 ? 0.639 -5.233 -10.354 1.00 96.75 89 ASN A CA 1
ATOM 671 C C . ASN A 1 89 ? -0.559 -5.264 -9.406 1.00 96.75 89 ASN A C 1
ATOM 673 O O . ASN A 1 89 ? -0.467 -5.849 -8.331 1.00 96.75 89 ASN A O 1
ATOM 677 N N . THR A 1 90 ? -1.686 -4.658 -9.796 1.00 97.12 90 THR A N 1
ATOM 678 C CA . THR A 1 90 ? -2.922 -4.710 -9.003 1.00 97.12 90 THR A CA 1
ATOM 679 C C . THR A 1 90 ? -3.425 -6.147 -8.888 1.00 97.12 90 THR A C 1
ATOM 681 O O . THR A 1 90 ? -3.863 -6.547 -7.815 1.00 97.12 90 THR A O 1
ATOM 684 N N . ARG A 1 91 ? -3.299 -6.955 -9.953 1.00 96.62 91 ARG A N 1
ATOM 685 C CA . ARG A 1 91 ? -3.623 -8.387 -9.910 1.00 96.62 91 ARG A CA 1
ATOM 686 C C . ARG A 1 91 ? -2.722 -9.125 -8.918 1.00 96.62 91 ARG A C 1
ATOM 688 O O . ARG A 1 91 ? -3.248 -9.784 -8.032 1.00 96.62 91 ARG A O 1
ATOM 695 N N . THR A 1 92 ? -1.402 -8.936 -8.989 1.00 98.12 92 THR A N 1
ATOM 696 C CA . THR A 1 92 ? -0.456 -9.542 -8.032 1.00 98.12 92 THR A CA 1
ATOM 697 C C . THR A 1 92 ? -0.735 -9.110 -6.589 1.00 98.12 92 THR A C 1
ATOM 699 O O . THR A 1 92 ? -0.697 -9.929 -5.680 1.00 98.12 92 THR A O 1
ATOM 702 N N . PHE A 1 93 ? -1.049 -7.832 -6.363 1.00 98.56 93 PHE A N 1
ATOM 703 C CA . PHE A 1 93 ? -1.437 -7.320 -5.047 1.00 98.56 93 PHE A CA 1
ATOM 704 C C . PHE A 1 93 ? -2.685 -8.026 -4.499 1.00 98.56 93 PHE A C 1
ATOM 706 O O . PHE A 1 93 ? -2.717 -8.402 -3.332 1.00 98.56 93 PHE A O 1
ATOM 713 N N . GLU A 1 94 ? -3.711 -8.217 -5.326 1.00 98.06 94 GLU A N 1
ATOM 714 C CA . GLU A 1 94 ? -4.931 -8.913 -4.915 1.00 98.06 94 GLU A CA 1
ATOM 715 C C . GLU A 1 94 ? -4.721 -10.412 -4.685 1.00 98.06 94 GLU A C 1
ATOM 717 O O . GLU A 1 94 ? -5.290 -10.958 -3.745 1.00 98.06 94 GLU A O 1
ATOM 722 N N . GLU A 1 95 ? -3.918 -11.069 -5.527 1.00 97.94 95 GLU A N 1
ATOM 723 C CA . GLU A 1 95 ? -3.565 -12.491 -5.399 1.00 97.94 95 GLU A CA 1
ATOM 724 C C . GLU A 1 95 ? -2.791 -12.780 -4.108 1.00 97.94 95 GLU A C 1
ATOM 726 O O . GLU A 1 95 ? -2.914 -13.868 -3.552 1.00 97.94 95 GLU A O 1
ATOM 731 N N . LEU A 1 96 ? -2.048 -11.792 -3.606 1.00 98.44 96 LEU A N 1
ATOM 732 C CA . LEU A 1 96 ? -1.319 -11.841 -2.338 1.00 98.44 96 LEU A CA 1
ATOM 733 C C . LEU A 1 96 ? -2.131 -11.314 -1.144 1.00 98.44 96 LEU A C 1
ATOM 735 O O . LEU A 1 96 ? -1.559 -10.839 -0.165 1.00 98.44 96 LEU A O 1
ATOM 739 N N . ASP A 1 97 ? -3.464 -11.348 -1.224 1.00 98.25 97 ASP A N 1
ATOM 740 C CA . ASP A 1 97 ? -4.364 -10.897 -0.156 1.00 98.25 97 ASP A CA 1
ATOM 741 C C . ASP A 1 97 ? -4.141 -9.430 0.275 1.00 98.25 97 ASP A C 1
ATOM 743 O O . ASP A 1 97 ? -4.502 -9.017 1.380 1.00 98.25 97 ASP A O 1
ATOM 747 N N . GLY A 1 98 ? -3.610 -8.582 -0.611 1.00 98.44 98 GLY A N 1
ATOM 748 C CA . GLY A 1 98 ? -3.308 -7.184 -0.301 1.00 98.44 98 GLY A CA 1
ATOM 749 C C . GLY A 1 98 ? -4.530 -6.386 0.172 1.00 98.44 98 GLY A C 1
ATOM 750 O O . GLY A 1 98 ? -4.423 -5.558 1.080 1.00 98.44 98 GLY A O 1
ATOM 751 N N . LEU A 1 99 ? -5.720 -6.678 -0.369 1.00 98.19 99 LEU A N 1
ATOM 752 C CA . LEU A 1 99 ? -6.982 -6.082 0.094 1.00 98.19 99 LEU A CA 1
ATOM 753 C C . LEU A 1 99 ? -7.323 -6.491 1.530 1.00 98.19 99 LEU A C 1
ATOM 755 O O . LEU A 1 99 ? -7.767 -5.654 2.321 1.00 98.19 99 LEU A O 1
ATOM 759 N N . LEU A 1 100 ? -7.104 -7.757 1.890 1.00 97.69 100 LEU A N 1
ATOM 760 C CA . LEU A 1 100 ? -7.294 -8.225 3.259 1.00 97.69 100 LEU A CA 1
ATOM 761 C C . LEU A 1 100 ? -6.310 -7.523 4.198 1.00 97.69 100 LEU A C 1
ATOM 763 O O . LEU A 1 100 ? -6.731 -7.059 5.256 1.00 97.69 100 LEU A O 1
ATOM 767 N N . THR A 1 101 ? -5.042 -7.385 3.806 1.00 98.31 101 THR A N 1
ATOM 768 C CA . THR A 1 101 ? -4.008 -6.684 4.586 1.00 98.31 101 THR A CA 1
ATOM 769 C C . THR A 1 101 ? -4.397 -5.228 4.847 1.00 98.31 101 THR A C 1
ATOM 771 O O . THR A 1 101 ? -4.495 -4.806 6.002 1.00 98.31 101 THR A O 1
ATOM 774 N N . VAL A 1 102 ? -4.723 -4.474 3.792 1.00 98.19 102 VAL A N 1
ATOM 775 C CA . VAL A 1 102 ? -5.122 -3.056 3.870 1.00 98.19 102 VAL A CA 1
ATOM 776 C C . VAL A 1 102 ? -6.385 -2.871 4.714 1.00 98.19 102 VAL A C 1
ATOM 778 O O . VAL A 1 102 ? -6.420 -2.035 5.619 1.00 98.19 102 VAL A O 1
ATOM 781 N N . THR A 1 103 ? -7.430 -3.664 4.472 1.00 97.62 103 THR A N 1
ATOM 782 C CA . THR A 1 103 ? -8.690 -3.535 5.223 1.00 97.62 103 THR A CA 1
ATOM 783 C C . THR A 1 103 ? -8.555 -4.001 6.670 1.00 97.62 103 THR A C 1
ATOM 785 O O . THR A 1 103 ? -9.194 -3.434 7.557 1.00 97.62 103 THR A O 1
ATOM 788 N N . SER A 1 104 ? -7.721 -5.003 6.951 1.00 97.56 104 SER A N 1
ATOM 789 C CA . SER A 1 104 ? -7.434 -5.442 8.319 1.00 97.56 104 SER A CA 1
ATOM 790 C C . SER A 1 104 ? -6.710 -4.351 9.098 1.00 97.56 104 SER A C 1
ATOM 792 O O . SER A 1 104 ? -7.151 -4.017 10.198 1.00 97.56 104 SER A O 1
ATOM 794 N N . LEU A 1 105 ? -5.689 -3.725 8.503 1.00 97.69 105 LEU A N 1
ATOM 795 C CA . LEU A 1 105 ? -5.015 -2.569 9.094 1.00 97.69 105 LEU A CA 1
ATOM 796 C C . LEU A 1 105 ? -5.990 -1.398 9.303 1.00 97.69 105 LEU A C 1
ATOM 798 O O . LEU A 1 105 ? -5.969 -0.755 10.348 1.00 97.69 105 LEU A O 1
ATOM 802 N N . PHE A 1 106 ? -6.917 -1.153 8.374 1.00 96.81 106 PHE A N 1
ATOM 803 C CA . PHE A 1 106 ? -7.931 -0.102 8.522 1.00 96.81 106 PHE A CA 1
ATOM 804 C C . PHE A 1 106 ? -8.894 -0.351 9.695 1.00 96.81 106 PHE A C 1
ATOM 806 O O . PHE A 1 106 ? -9.193 0.561 10.475 1.00 96.81 106 PHE A O 1
ATOM 813 N N . LYS A 1 107 ? -9.356 -1.599 9.849 1.00 95.88 107 LYS A N 1
ATOM 814 C CA . LYS A 1 107 ? -10.299 -2.021 10.900 1.00 95.88 107 LYS A CA 1
ATOM 815 C C . LYS A 1 107 ? -9.670 -2.057 12.293 1.00 95.88 107 LYS A C 1
ATOM 817 O O . LYS A 1 107 ? -10.391 -1.994 13.292 1.00 95.88 107 LYS A O 1
ATOM 822 N N . GLN A 1 108 ? -8.348 -2.162 12.389 1.00 96.75 108 GLN A N 1
ATOM 823 C CA . GLN A 1 108 ? -7.665 -2.189 13.674 1.00 96.75 108 GLN A CA 1
ATOM 824 C C . GLN A 1 108 ? -7.884 -0.887 14.458 1.00 96.75 108 GLN A C 1
ATOM 826 O O . GLN A 1 108 ? -7.796 0.238 13.956 1.00 96.75 108 GLN A O 1
ATOM 831 N N . ARG A 1 109 ? -8.192 -1.046 15.751 1.00 95.62 109 ARG A N 1
ATOM 832 C CA . ARG A 1 109 ? -8.426 0.088 16.658 1.00 95.62 109 ARG A CA 1
ATOM 833 C C . ARG A 1 109 ? -7.142 0.856 16.968 1.00 95.62 109 ARG A C 1
ATOM 835 O O . ARG A 1 109 ? -7.220 2.056 17.192 1.00 95.62 109 ARG A O 1
ATOM 842 N N . ALA A 1 110 ? -6.001 0.166 16.970 1.00 95.62 110 ALA A N 1
ATOM 843 C CA . ALA A 1 110 ? -4.690 0.745 17.260 1.00 95.62 110 ALA A CA 1
ATOM 844 C C . ALA A 1 110 ? -4.121 1.584 16.101 1.00 95.62 110 ALA A C 1
ATOM 846 O O . ALA A 1 110 ? -3.215 2.384 16.320 1.00 95.62 110 ALA A O 1
ATOM 847 N N . THR A 1 111 ? -4.659 1.435 14.887 1.00 97.50 111 THR A N 1
ATOM 848 C CA . THR A 1 111 ? -4.194 2.163 13.703 1.00 97.50 111 THR A CA 1
ATOM 849 C C . THR A 1 111 ? -4.394 3.661 13.873 1.00 97.50 111 THR A C 1
ATOM 851 O O . THR A 1 111 ? -5.497 4.124 14.191 1.00 97.50 111 THR A O 1
ATOM 854 N N . SER A 1 112 ? -3.326 4.424 13.641 1.00 97.44 112 SER A N 1
ATOM 855 C CA . SER A 1 112 ? -3.334 5.873 13.818 1.00 97.44 112 SER A CA 1
ATOM 856 C C . SER A 1 112 ? -4.303 6.552 12.844 1.00 97.44 112 SER A C 1
ATOM 858 O O . SER A 1 112 ? -4.591 6.053 11.754 1.00 97.44 112 SER A O 1
ATOM 860 N N . ARG A 1 113 ? -4.803 7.736 13.221 1.00 97.44 113 ARG A N 1
ATOM 861 C CA . ARG A 1 113 ? -5.689 8.534 12.358 1.00 97.44 113 ARG A CA 1
ATOM 862 C C . ARG A 1 113 ? -5.035 8.874 11.015 1.00 97.44 113 ARG A C 1
ATOM 864 O O . ARG A 1 113 ? -5.715 8.872 9.996 1.00 97.44 113 ARG A O 1
ATOM 871 N N . GLU A 1 114 ? -3.737 9.157 11.029 1.00 96.94 114 GLU A N 1
ATOM 872 C CA . GLU A 1 114 ? -2.955 9.457 9.829 1.00 96.94 114 GLU A CA 1
ATOM 873 C C . GLU A 1 114 ? -2.935 8.269 8.861 1.00 96.94 114 GLU A C 1
ATOM 875 O O . GLU A 1 114 ? -3.290 8.421 7.695 1.00 96.94 114 GLU A O 1
ATOM 880 N N . VAL A 1 115 ? -2.620 7.069 9.360 1.00 98.25 115 VAL A N 1
ATOM 881 C CA . VAL A 1 115 ? -2.592 5.854 8.535 1.00 98.25 115 VAL A CA 1
ATOM 882 C C . VAL A 1 115 ? -3.993 5.518 8.029 1.00 98.25 115 VAL A C 1
ATOM 884 O O . VAL A 1 115 ? -4.148 5.164 6.866 1.00 98.25 115 VAL A O 1
ATOM 887 N N . LYS A 1 116 ? -5.044 5.709 8.840 1.00 97.69 116 LYS A N 1
ATOM 888 C CA . LYS A 1 116 ? -6.436 5.536 8.381 1.00 97.69 116 LYS A CA 1
ATOM 889 C C . LYS A 1 116 ? -6.794 6.453 7.218 1.00 97.69 116 LYS A C 1
ATOM 891 O O . LYS A 1 116 ? -7.468 6.004 6.299 1.00 97.69 116 LYS A O 1
ATOM 896 N N . LEU A 1 117 ? -6.330 7.700 7.236 1.00 97.12 117 LEU A N 1
ATOM 897 C CA . LEU A 1 117 ? -6.529 8.624 6.122 1.00 97.12 117 LEU A CA 1
ATOM 898 C C . LEU A 1 117 ? -5.815 8.119 4.859 1.00 97.12 117 LEU A C 1
ATOM 900 O O . LEU A 1 117 ? -6.429 8.072 3.799 1.00 97.12 117 LEU A O 1
ATOM 904 N N . LYS A 1 118 ? -4.568 7.645 4.981 1.00 97.88 118 LYS A N 1
ATOM 905 C CA . LYS A 1 118 ? -3.822 7.046 3.859 1.00 97.88 118 LYS A CA 1
ATOM 906 C C . LYS A 1 118 ? -4.446 5.763 3.322 1.00 97.88 118 LYS A C 1
ATOM 908 O O . LYS A 1 118 ? -4.442 5.544 2.115 1.00 97.88 118 LYS A O 1
ATOM 913 N N . LEU A 1 119 ? -5.021 4.939 4.190 1.00 98.19 119 LEU A N 1
ATOM 914 C CA . LEU A 1 119 ? -5.758 3.745 3.786 1.00 98.19 119 LEU A CA 1
ATOM 915 C C . LEU A 1 119 ? -7.006 4.119 2.987 1.00 98.19 119 LEU A C 1
ATOM 917 O O . LEU A 1 119 ? -7.248 3.519 1.949 1.00 98.19 119 LEU A O 1
ATOM 921 N N . VAL A 1 120 ? -7.760 5.133 3.416 1.00 96.31 120 VAL A N 1
ATOM 922 C CA . VAL A 1 120 ? -8.926 5.622 2.664 1.00 96.31 120 VAL A CA 1
ATOM 923 C C . VAL A 1 120 ? -8.511 6.184 1.301 1.00 96.31 120 VAL A C 1
ATOM 925 O O . VAL A 1 120 ? -9.111 5.810 0.299 1.00 96.31 120 VAL A O 1
ATOM 928 N N . GLU A 1 121 ? -7.454 7.001 1.227 1.00 95.75 121 GLU A N 1
ATOM 929 C CA . GLU A 1 121 ? -6.895 7.476 -0.054 1.00 95.75 121 GLU A CA 1
ATOM 930 C C . GLU A 1 121 ? -6.509 6.307 -0.976 1.00 95.75 121 GLU A C 1
ATOM 932 O O . GLU A 1 121 ? -6.829 6.317 -2.166 1.00 95.75 121 GLU A O 1
ATOM 937 N N . PHE A 1 122 ? -5.868 5.272 -0.424 1.00 98.00 122 PHE A N 1
ATOM 938 C CA . PHE A 1 122 ? -5.511 4.068 -1.169 1.00 98.00 122 PHE A CA 1
ATOM 939 C C . PHE A 1 122 ? -6.746 3.296 -1.658 1.00 98.00 122 PHE A C 1
ATOM 941 O O . PHE A 1 122 ? -6.760 2.838 -2.797 1.00 98.00 122 PHE A O 1
ATOM 948 N N . LEU A 1 123 ? -7.790 3.159 -0.833 1.00 96.75 123 LEU A N 1
ATOM 949 C CA . LEU A 1 123 ? -9.032 2.479 -1.216 1.00 96.75 123 LEU A CA 1
ATOM 950 C C . LEU A 1 123 ? -9.777 3.240 -2.318 1.00 96.75 123 LEU A C 1
ATOM 952 O O . LEU A 1 123 ? -10.240 2.614 -3.271 1.00 96.75 123 LEU A O 1
ATOM 956 N N . TYR A 1 124 ? -9.829 4.574 -2.243 1.00 94.81 124 TYR A N 1
ATOM 957 C CA . TYR A 1 124 ? -10.354 5.399 -3.332 1.00 94.81 124 TYR A CA 1
ATOM 958 C C . TYR A 1 124 ? -9.561 5.182 -4.619 1.00 94.81 124 TYR A C 1
ATOM 960 O O . TYR A 1 124 ? -10.156 4.879 -5.650 1.00 94.81 124 TYR A O 1
ATOM 968 N N . PHE A 1 125 ? -8.227 5.246 -4.553 1.00 95.44 125 PHE A N 1
ATOM 969 C CA . PHE A 1 125 ? -7.353 4.942 -5.689 1.00 95.44 125 PHE A CA 1
ATOM 970 C C . PHE A 1 125 ? -7.612 3.540 -6.265 1.00 95.44 125 PHE A C 1
ATOM 972 O O . PHE A 1 125 ? -7.744 3.390 -7.477 1.00 95.44 125 PHE A O 1
ATOM 979 N N . TYR A 1 126 ? -7.741 2.519 -5.413 1.00 96.56 126 TYR A N 1
ATOM 980 C CA . TYR A 1 126 ? -8.025 1.151 -5.842 1.00 96.56 126 TYR A CA 1
ATOM 981 C C . TYR A 1 126 ? -9.364 1.050 -6.584 1.00 96.56 126 TYR A C 1
ATOM 983 O O . TYR A 1 126 ? -9.456 0.325 -7.572 1.00 96.56 126 TYR A O 1
ATOM 991 N N . LEU A 1 127 ? -10.391 1.788 -6.156 1.00 94.62 127 LEU A N 1
ATOM 992 C CA . LEU A 1 127 ? -11.720 1.774 -6.775 1.00 94.62 127 LEU A CA 1
ATOM 993 C C . LEU A 1 127 ? -11.812 2.602 -8.072 1.00 94.62 127 LEU A C 1
ATOM 995 O O . LEU A 1 127 ? -12.698 2.338 -8.890 1.00 94.62 127 LEU A O 1
ATOM 999 N N . MET A 1 128 ? -10.891 3.544 -8.317 1.00 91.12 128 MET A N 1
ATOM 1000 C CA . MET A 1 128 ? -10.863 4.330 -9.562 1.00 91.12 128 MET A CA 1
ATOM 1001 C C . MET A 1 128 ? -10.760 3.424 -10.801 1.00 91.12 128 MET A C 1
ATOM 1003 O O . MET A 1 128 ? -10.004 2.455 -10.765 1.00 91.12 128 MET A O 1
ATOM 1007 N N . PRO A 1 129 ? -11.473 3.698 -11.908 1.00 86.25 129 PRO A N 1
ATOM 1008 C CA . PRO A 1 129 ? -11.414 2.872 -13.116 1.00 86.25 129 PRO A CA 1
ATOM 1009 C C . PRO A 1 129 ? -9.983 2.644 -13.624 1.00 86.25 129 PRO A C 1
ATOM 1011 O O . PRO A 1 129 ? -9.157 3.555 -13.614 1.00 86.25 129 PRO A O 1
ATOM 1014 N N . GLU A 1 130 ? -9.686 1.426 -14.084 1.00 84.94 130 GLU A N 1
ATOM 1015 C CA . GLU A 1 130 ? -8.381 1.108 -14.673 1.00 84.94 130 GLU A CA 1
ATOM 1016 C C . GLU A 1 130 ? -8.362 1.493 -16.156 1.00 84.94 130 GLU A C 1
ATOM 1018 O O . GLU A 1 130 ? -9.273 1.144 -16.909 1.00 84.94 130 GLU A O 1
ATOM 1023 N N . THR A 1 131 ? -7.310 2.183 -16.602 1.00 72.31 131 THR A N 1
ATOM 1024 C CA . THR A 1 131 ? -7.124 2.471 -18.030 1.00 72.31 131 THR A CA 1
ATOM 1025 C C . THR A 1 131 ? -6.501 1.248 -18.710 1.00 72.31 131 THR A C 1
ATOM 1027 O O . THR A 1 131 ? -5.450 0.779 -18.260 1.00 72.31 131 THR A O 1
ATOM 1030 N N . PRO A 1 132 ? -7.082 0.714 -19.801 1.00 62.72 132 PRO A N 1
ATOM 1031 C CA . PRO A 1 132 ? -6.469 -0.386 -20.534 1.00 62.72 132 PRO A CA 1
ATOM 1032 C C . PRO A 1 132 ? -5.095 0.032 -21.060 1.00 62.72 132 PRO A C 1
ATOM 1034 O O . PRO A 1 132 ? -4.963 0.999 -21.812 1.00 62.72 132 PRO A O 1
ATOM 1037 N N . MET A 1 133 ? -4.052 -0.709 -20.669 1.00 54.53 133 MET A N 1
ATOM 1038 C CA . MET A 1 133 ? -2.705 -0.489 -21.188 1.00 54.53 133 MET A CA 1
ATOM 1039 C C . MET A 1 133 ? -2.677 -0.858 -22.671 1.00 54.53 133 MET A C 1
ATOM 1041 O O . MET A 1 133 ? -2.600 -2.033 -23.039 1.00 54.53 133 MET A O 1
ATOM 1045 N N . ILE A 1 134 ? -2.707 0.153 -23.538 1.00 53.56 134 ILE A N 1
ATOM 1046 C CA . ILE A 1 134 ? -2.384 -0.019 -24.951 1.00 53.56 134 ILE A CA 1
ATOM 1047 C C . ILE A 1 134 ? -0.861 -0.183 -25.025 1.00 53.56 134 ILE A C 1
ATOM 1049 O O . ILE A 1 134 ? -0.138 0.746 -24.653 1.00 53.56 134 ILE A O 1
ATOM 1053 N N . PRO A 1 135 ? -0.328 -1.339 -25.461 1.00 50.38 135 PRO A N 1
ATOM 1054 C CA . PRO A 1 135 ? 1.112 -1.505 -25.580 1.00 50.38 135 PRO A CA 1
ATOM 1055 C C . PRO A 1 135 ? 1.667 -0.438 -26.530 1.00 50.38 135 PRO A C 1
ATOM 1057 O O . PRO A 1 135 ? 1.252 -0.345 -27.689 1.00 50.38 135 PRO A O 1
ATOM 1060 N N . ALA A 1 136 ? 2.610 0.363 -26.024 1.00 51.09 136 ALA A N 1
ATOM 1061 C CA . ALA A 1 136 ? 3.364 1.368 -26.767 1.00 51.09 136 ALA A CA 1
ATOM 1062 C C . ALA A 1 136 ? 4.244 0.687 -27.835 1.00 51.09 136 ALA A C 1
ATOM 1064 O O . ALA A 1 136 ? 5.446 0.503 -27.675 1.00 51.09 136 ALA A O 1
ATOM 1065 N N . GLY A 1 137 ? 3.600 0.233 -28.906 1.00 49.41 137 GLY A N 1
ATOM 1066 C CA . GLY A 1 137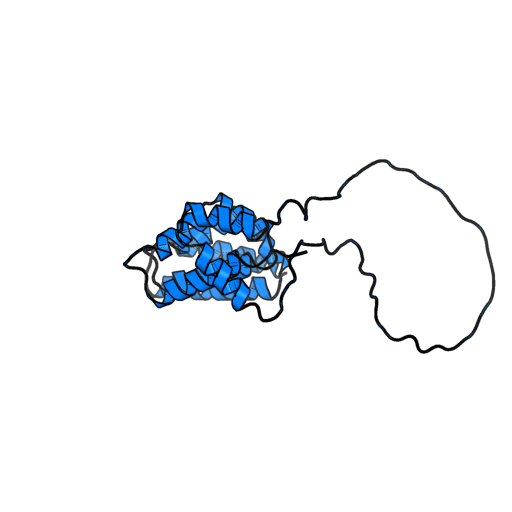 ? 4.189 -0.551 -29.991 1.00 49.41 137 GLY A CA 1
ATOM 1067 C C . GLY A 1 137 ? 3.261 -0.730 -31.195 1.00 49.41 137 GLY A C 1
ATOM 1068 O O . GLY A 1 137 ? 3.732 -1.083 -32.271 1.00 49.41 137 GLY A O 1
ATOM 1069 N N . ALA A 1 138 ? 1.968 -0.415 -31.067 1.00 46.25 138 ALA A N 1
ATOM 1070 C CA . ALA A 1 138 ? 1.042 -0.315 -32.189 1.00 46.25 138 ALA A CA 1
ATOM 1071 C C . ALA A 1 138 ? 0.554 1.136 -32.328 1.00 46.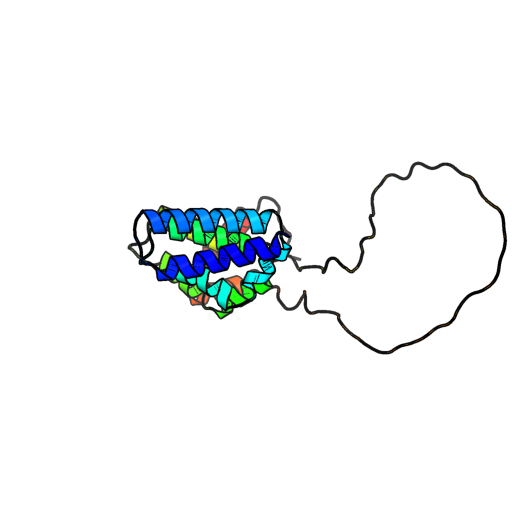25 138 ALA A C 1
ATOM 1073 O O . ALA A 1 138 ? -0.425 1.532 -31.708 1.00 46.25 138 ALA A O 1
ATOM 1074 N N . GLY A 1 139 ? 1.255 1.934 -33.139 1.00 38.19 139 GLY A N 1
ATOM 1075 C CA . GLY A 1 139 ? 0.749 3.230 -33.599 1.00 38.19 139 GLY A CA 1
ATOM 1076 C C . GLY A 1 139 ? 1.374 4.465 -32.956 1.00 38.19 139 GLY A C 1
ATOM 1077 O O . GLY A 1 139 ? 0.661 5.331 -32.466 1.00 38.19 139 GLY A O 1
ATOM 1078 N N . ALA A 1 140 ? 2.692 4.642 -33.081 1.00 41.00 140 ALA A N 1
ATOM 1079 C CA . ALA A 1 140 ? 3.234 5.997 -33.186 1.00 41.00 140 ALA A CA 1
ATOM 1080 C C . ALA A 1 140 ? 2.849 6.576 -34.564 1.00 41.00 140 ALA A C 1
ATOM 1082 O O . ALA A 1 140 ? 3.670 6.673 -35.470 1.00 41.00 140 ALA A O 1
ATOM 1083 N N . SER A 1 141 ? 1.570 6.901 -34.755 1.00 37.50 141 SER A N 1
ATOM 1084 C CA . SER A 1 141 ? 1.155 7.881 -35.756 1.00 37.50 141 SER A CA 1
ATOM 1085 C C . SER A 1 141 ? 0.871 9.163 -35.002 1.00 37.50 141 SER A C 1
ATOM 1087 O O . SER A 1 141 ? -0.176 9.326 -34.385 1.00 37.50 141 SER A O 1
ATOM 1089 N N . ALA A 1 142 ? 1.862 10.049 -35.010 1.00 37.25 142 ALA A N 1
ATOM 1090 C CA . ALA A 1 142 ? 1.711 11.425 -34.585 1.00 37.25 142 ALA A CA 1
ATOM 1091 C C . ALA A 1 142 ? 0.677 12.111 -35.489 1.00 37.25 142 ALA A C 1
ATOM 1093 O O . ALA A 1 142 ? 1.002 12.619 -36.559 1.00 37.25 142 ALA A O 1
ATOM 1094 N N . THR A 1 143 ? -0.584 12.115 -35.080 1.00 44.00 143 THR A N 1
ATOM 1095 C CA . THR A 1 143 ? -1.569 13.064 -35.590 1.00 44.00 143 THR A CA 1
ATOM 1096 C C . THR A 1 143 ? -1.568 14.255 -34.651 1.00 44.00 143 THR A C 1
ATOM 1098 O O . THR A 1 143 ? -1.935 14.104 -33.487 1.00 44.00 143 THR A O 1
ATOM 1101 N N . ASN A 1 144 ? -1.091 15.401 -35.156 1.00 43.25 144 ASN A N 1
ATOM 1102 C CA . ASN A 1 144 ? -1.663 16.752 -35.009 1.00 43.25 144 ASN A CA 1
ATOM 1103 C C . ASN A 1 144 ? -0.563 17.830 -35.056 1.00 43.25 144 ASN A C 1
ATOM 1105 O O . ASN A 1 144 ? -0.120 18.336 -34.030 1.00 43.25 144 ASN A O 1
ATOM 1109 N N . ALA A 1 145 ? -0.166 18.230 -36.267 1.00 38.41 145 ALA A N 1
ATOM 1110 C CA . ALA A 1 145 ? 0.423 19.543 -36.514 1.00 38.41 145 ALA A CA 1
ATOM 1111 C C . ALA A 1 145 ? -0.131 20.096 -37.837 1.00 38.41 145 ALA A C 1
ATOM 1113 O O . ALA A 1 145 ? 0.070 19.518 -38.901 1.00 38.41 145 ALA A O 1
ATOM 1114 N N . ALA A 1 146 ? -0.905 21.170 -37.690 1.00 35.53 146 ALA A N 1
ATOM 1115 C CA . ALA A 1 146 ? -1.422 22.127 -38.665 1.00 35.53 146 ALA A CA 1
ATOM 1116 C C . ALA A 1 146 ? -1.158 21.873 -40.165 1.00 35.53 146 ALA A C 1
ATOM 1118 O O . ALA A 1 146 ? -0.047 22.011 -40.673 1.00 35.53 146 ALA A O 1
ATOM 1119 N N . ALA A 1 147 ? -2.252 21.672 -40.899 1.00 34.97 147 ALA A N 1
ATOM 1120 C CA . ALA A 1 147 ? -2.317 21.945 -42.323 1.00 34.97 147 ALA A CA 1
ATOM 1121 C C . ALA A 1 147 ? -2.307 23.465 -42.569 1.00 34.97 147 ALA A C 1
ATOM 1123 O O . ALA A 1 147 ? -3.306 24.136 -42.325 1.00 34.97 147 ALA A O 1
ATOM 1124 N N . ILE A 1 148 ? -1.203 23.993 -43.101 1.00 37.84 148 ILE A N 1
ATOM 1125 C CA . ILE A 1 148 ? -1.179 25.198 -43.944 1.00 37.84 148 ILE A CA 1
ATOM 1126 C C . ILE A 1 148 ? -0.259 24.875 -45.122 1.00 37.84 148 ILE A C 1
ATOM 1128 O O . ILE A 1 148 ? 0.912 24.546 -44.947 1.00 37.84 148 ILE A O 1
ATOM 1132 N N . GLY A 1 149 ? -0.839 24.857 -46.320 1.00 38.66 149 GLY A N 1
ATOM 1133 C CA . GLY A 1 149 ? -0.212 24.300 -47.510 1.00 38.66 149 GLY A CA 1
ATOM 1134 C C . GLY A 1 149 ? 0.788 25.211 -48.213 1.00 38.66 149 GLY A C 1
ATOM 1135 O O . GLY A 1 149 ? 0.749 26.427 -48.073 1.00 38.66 149 GLY A O 1
ATOM 1136 N N . LEU A 1 150 ? 1.601 24.599 -49.077 1.00 37.28 150 LEU A N 1
ATOM 1137 C CA . LEU A 1 150 ? 1.922 25.155 -50.389 1.00 37.28 150 LEU A CA 1
ATOM 1138 C C . LEU A 1 150 ? 2.417 24.053 -51.344 1.00 37.28 150 LEU A C 1
ATOM 1140 O O . LEU A 1 150 ? 3.195 23.176 -50.990 1.00 37.28 150 LEU A O 1
ATOM 1144 N N . GLN A 1 151 ? 1.906 24.132 -52.567 1.00 41.06 151 GLN A N 1
ATOM 1145 C CA . GLN A 1 151 ? 2.182 23.353 -53.775 1.00 41.06 151 GLN A CA 1
ATOM 1146 C C . GLN A 1 151 ? 3.671 23.161 -54.145 1.00 41.06 151 GLN A C 1
ATOM 1148 O O . GLN A 1 151 ? 4.421 24.135 -54.115 1.00 41.06 151 GLN A O 1
ATOM 1153 N N . ARG A 1 152 ? 4.035 21.981 -54.694 1.00 34.62 152 ARG A N 1
ATOM 1154 C CA . ARG A 1 152 ? 4.518 21.774 -56.095 1.00 34.62 152 ARG A CA 1
ATOM 1155 C C . ARG A 1 152 ? 5.019 20.329 -56.358 1.00 34.62 152 ARG A C 1
ATOM 1157 O O . ARG A 1 152 ? 5.753 19.761 -55.564 1.00 34.62 152 ARG A O 1
ATOM 1164 N N . SER A 1 153 ? 4.609 19.756 -57.497 1.00 35.06 153 SER A N 1
ATOM 1165 C CA . SER A 1 153 ? 5.030 18.462 -58.108 1.00 35.06 153 SER A CA 1
ATOM 1166 C C . SER A 1 153 ? 6.171 18.668 -59.145 1.00 35.06 153 SER A C 1
ATOM 1168 O O . SER A 1 153 ? 6.523 19.827 -59.364 1.00 35.06 153 SER A O 1
ATOM 1170 N N . PRO A 1 154 ? 6.577 17.687 -59.999 1.00 55.38 154 PRO A N 1
ATOM 1171 C CA . PRO A 1 154 ? 7.052 16.287 -59.829 1.00 55.38 154 PRO A CA 1
ATOM 1172 C C . PRO A 1 154 ? 8.384 16.017 -60.609 1.00 55.38 154 PRO A C 1
ATOM 1174 O O . PRO A 1 154 ? 8.801 16.879 -61.368 1.00 55.38 154 PRO A O 1
ATOM 1177 N N . THR A 1 155 ? 9.018 14.825 -60.531 1.00 34.75 155 THR A N 1
ATOM 1178 C CA . THR A 1 155 ? 9.737 14.130 -61.655 1.00 34.75 155 THR A CA 1
ATOM 1179 C C . THR A 1 155 ? 9.998 12.638 -61.314 1.00 34.75 155 THR A C 1
ATOM 1181 O O . THR A 1 155 ? 9.938 12.239 -60.159 1.00 34.75 155 THR A O 1
ATOM 1184 N N . LYS A 1 156 ? 10.168 11.824 -62.366 1.00 39.94 156 LYS A N 1
ATOM 1185 C CA . LYS A 1 156 ? 9.861 10.397 -62.587 1.00 39.94 156 LYS A CA 1
ATOM 1186 C C . LYS A 1 156 ? 10.963 9.363 -62.243 1.00 39.94 156 LYS A C 1
ATOM 1188 O O . LYS A 1 156 ? 12.118 9.735 -62.086 1.00 39.94 156 LYS A O 1
ATOM 1193 N N . LEU A 1 157 ? 10.552 8.083 -62.398 1.00 37.53 157 LEU A N 1
ATOM 1194 C CA . LEU A 1 157 ? 11.280 6.817 -62.699 1.00 37.53 157 LEU A CA 1
ATOM 1195 C C . LEU A 1 157 ? 11.538 5.925 -61.465 1.00 37.53 157 LEU A C 1
ATOM 1197 O O . LEU A 1 157 ? 12.201 6.360 -60.543 1.00 37.53 157 LEU A O 1
ATOM 1201 N N . GLY A 1 158 ? 11.098 4.666 -61.343 1.00 32.97 158 GLY A N 1
ATOM 1202 C CA . GLY A 1 158 ? 10.318 3.748 -62.181 1.00 32.97 158 GLY A CA 1
ATOM 1203 C C . GLY A 1 158 ? 10.466 2.298 -61.652 1.00 32.97 158 GLY A C 1
ATOM 1204 O O . GLY A 1 158 ? 11.525 1.949 -61.144 1.00 32.97 158 GLY A O 1
ATOM 1205 N N . GLY A 1 159 ? 9.431 1.453 -61.797 1.00 35.75 159 GLY A N 1
ATOM 1206 C CA . GLY A 1 159 ? 9.528 -0.026 -61.716 1.00 35.75 159 GLY A CA 1
ATOM 1207 C C . GLY A 1 159 ? 9.121 -0.717 -60.393 1.00 35.75 159 GLY A C 1
ATOM 1208 O O . GLY A 1 159 ? 9.115 -0.068 -59.359 1.00 35.75 159 GLY A O 1
ATOM 1209 N N . PRO A 1 160 ? 8.709 -2.008 -60.408 1.00 40.09 160 PRO A N 1
ATOM 1210 C CA . PRO A 1 160 ? 7.393 -2.429 -59.892 1.00 40.09 160 PRO A CA 1
ATOM 1211 C C . PRO A 1 160 ? 7.361 -3.285 -58.596 1.00 40.09 160 PRO A C 1
ATOM 1213 O O . PRO A 1 160 ? 8.293 -4.010 -58.265 1.00 40.09 160 PRO A O 1
ATOM 1216 N N . ARG A 1 161 ? 6.208 -3.221 -57.902 1.00 40.94 161 ARG A N 1
ATOM 1217 C CA . ARG A 1 161 ? 5.702 -4.085 -56.796 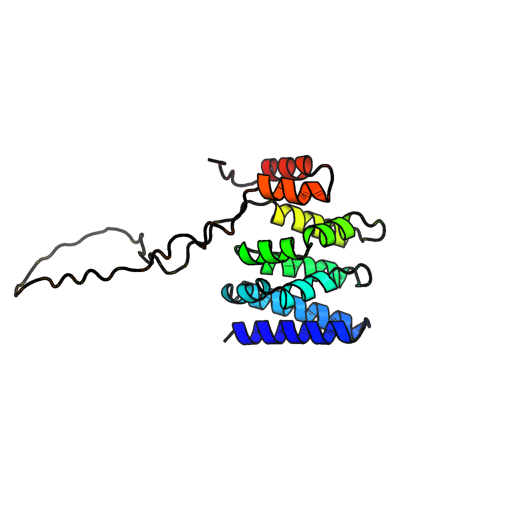1.00 40.94 161 ARG A CA 1
ATOM 1218 C C . ARG A 1 161 ? 5.361 -5.522 -57.279 1.00 40.94 161 ARG A C 1
ATOM 1220 O O . ARG A 1 161 ? 5.230 -5.698 -58.486 1.00 40.94 161 ARG A O 1
ATOM 1227 N N . PRO A 1 162 ? 4.930 -6.476 -56.416 1.00 45.38 162 PRO A N 1
ATOM 1228 C CA . PRO A 1 162 ? 5.294 -6.803 -55.026 1.00 45.38 162 PRO A CA 1
ATOM 1229 C C . PRO A 1 162 ? 5.653 -8.309 -54.868 1.00 45.38 162 PRO A C 1
ATOM 1231 O O . PRO A 1 162 ? 5.321 -9.131 -55.718 1.00 45.38 162 PRO A O 1
ATOM 1234 N N . ARG A 1 163 ? 6.247 -8.725 -53.741 1.00 36.84 163 ARG A N 1
ATOM 1235 C CA . ARG A 1 163 ? 6.218 -10.140 -53.319 1.00 36.84 163 ARG A CA 1
ATOM 1236 C C . ARG A 1 163 ? 5.514 -10.269 -51.977 1.00 36.84 163 ARG A C 1
ATOM 1238 O O . ARG A 1 163 ? 6.058 -9.935 -50.932 1.00 36.84 163 ARG A O 1
ATOM 1245 N N . SER A 1 164 ? 4.271 -10.729 -52.079 1.00 41.12 164 SER A N 1
ATOM 1246 C CA . SER A 1 164 ? 3.475 -11.294 -50.999 1.00 41.12 164 SER A CA 1
ATOM 1247 C C . SER A 1 164 ? 4.203 -12.510 -50.425 1.00 41.12 164 SER A C 1
ATOM 1249 O O . SER A 1 164 ? 4.503 -13.452 -51.158 1.00 41.12 164 SER A O 1
ATOM 1251 N N . ALA A 1 165 ? 4.491 -12.476 -49.128 1.00 42.00 165 ALA A N 1
ATOM 1252 C CA . ALA A 1 165 ? 4.825 -13.649 -48.339 1.00 42.00 165 ALA A CA 1
ATOM 1253 C C . ALA A 1 165 ? 3.845 -13.687 -47.162 1.00 42.00 165 ALA A C 1
ATOM 1255 O O . ALA A 1 165 ? 4.051 -13.044 -46.135 1.00 42.00 165 ALA A O 1
ATOM 1256 N N . ASN A 1 166 ? 2.745 -14.414 -47.360 1.00 37.84 166 ASN A N 1
ATOM 1257 C CA . ASN A 1 166 ? 1.888 -14.891 -46.282 1.00 37.84 166 ASN A CA 1
ATOM 1258 C C . ASN A 1 166 ? 2.712 -15.857 -45.416 1.00 37.84 166 ASN A C 1
ATOM 1260 O O . ASN A 1 166 ? 2.943 -16.998 -45.811 1.00 37.84 166 ASN A O 1
ATOM 1264 N N . GLY A 1 167 ? 3.152 -15.398 -44.246 1.00 34.97 167 GLY A N 1
ATOM 1265 C CA . GLY A 1 167 ? 3.562 -16.259 -43.139 1.00 34.97 167 GLY A CA 1
ATOM 1266 C C . GLY A 1 167 ? 2.422 -16.331 -42.115 1.00 34.97 167 GLY A C 1
ATOM 1267 O O . GLY A 1 167 ? 1.919 -15.277 -41.726 1.00 34.97 167 GLY A O 1
ATOM 1268 N N . PRO A 1 168 ? 1.970 -17.524 -41.690 1.00 4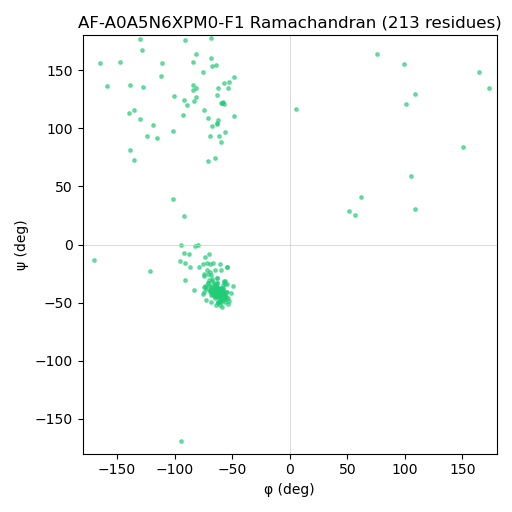5.47 168 PRO A N 1
ATOM 1269 C CA . PRO A 1 168 ? 0.953 -17.659 -40.657 1.00 45.47 168 PRO A CA 1
ATOM 1270 C C 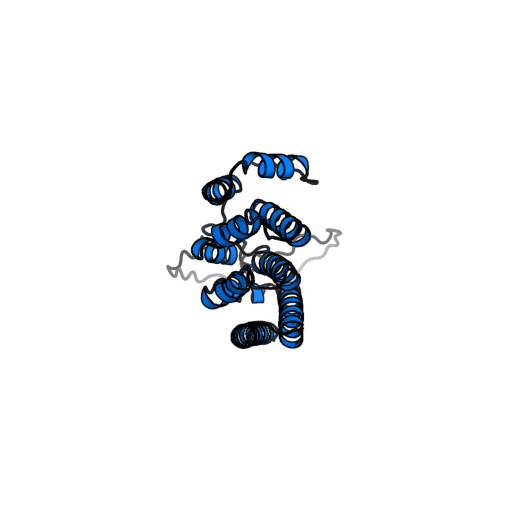. PRO A 1 168 ? 1.600 -17.584 -39.265 1.00 45.47 168 PRO A C 1
ATOM 1272 O O . PRO A 1 168 ? 2.624 -18.213 -39.014 1.00 45.47 168 PRO A O 1
ATOM 1275 N N . GLY A 1 169 ? 0.967 -16.855 -38.345 1.00 35.62 169 GLY A N 1
ATOM 1276 C CA . GLY A 1 169 ? 1.354 -16.779 -36.930 1.00 35.62 169 GLY A CA 1
ATOM 1277 C C . GLY A 1 169 ? 1.965 -15.418 -36.570 1.00 35.62 169 GLY A C 1
ATOM 1278 O O . GLY A 1 169 ? 2.848 -14.928 -37.252 1.00 35.62 169 GLY A O 1
ATOM 1279 N N . ALA A 1 170 ? 1.539 -14.708 -35.535 1.00 39.28 170 ALA A N 1
ATOM 1280 C CA . ALA A 1 170 ? 0.826 -15.125 -34.345 1.00 39.28 170 ALA A CA 1
ATOM 1281 C C . ALA A 1 170 ? -0.268 -14.106 -34.008 1.00 39.28 170 ALA A C 1
ATOM 1283 O O . ALA A 1 170 ? -0.041 -12.896 -34.024 1.00 39.28 170 ALA A O 1
ATOM 1284 N N . HIS A 1 171 ? -1.446 -14.609 -33.641 1.00 39.47 171 HIS A N 1
ATOM 1285 C CA . HIS A 1 171 ? -2.415 -13.859 -32.856 1.00 39.47 171 HIS A CA 1
ATOM 1286 C C . HIS A 1 171 ? -1.772 -13.480 -31.515 1.00 39.47 171 HIS A C 1
ATOM 1288 O O . HIS A 1 171 ? -1.894 -14.203 -30.532 1.00 39.47 171 HIS A O 1
ATOM 1294 N N . HIS A 1 172 ? -1.087 -12.339 -31.468 1.00 41.12 172 HIS A N 1
ATOM 1295 C CA . HIS A 1 172 ? -0.700 -11.687 -30.219 1.00 41.12 172 HIS A CA 1
ATOM 1296 C C . HIS A 1 172 ? -1.646 -10.516 -29.916 1.00 41.12 172 HIS A C 1
ATOM 1298 O O . HIS A 1 172 ? -1.242 -9.455 -29.457 1.00 41.12 172 HIS A O 1
ATOM 1304 N N . GLY A 1 173 ? -2.935 -10.709 -30.198 1.00 41.62 173 GLY A N 1
ATOM 1305 C CA . GLY A 1 173 ? -3.996 -9.822 -29.741 1.00 41.62 173 GLY A CA 1
ATOM 1306 C C . GLY A 1 173 ? -4.489 -10.284 -28.373 1.00 41.62 173 GLY A C 1
ATOM 1307 O O . GLY A 1 173 ? -4.968 -11.406 -28.250 1.00 41.62 173 GLY A O 1
ATOM 1308 N N . GLY A 1 174 ? -4.389 -9.425 -27.356 1.00 40.34 174 GLY A N 1
ATOM 1309 C CA . GLY A 1 174 ? -5.301 -9.509 -26.209 1.00 40.34 174 GLY A CA 1
ATOM 1310 C C . GLY A 1 174 ? -4.755 -10.007 -24.869 1.00 40.34 174 GLY A C 1
ATOM 1311 O O . GLY A 1 174 ? -5.529 -10.577 -24.108 1.00 40.34 174 GLY A O 1
ATOM 1312 N N . ARG A 1 175 ? -3.476 -9.787 -24.525 1.00 45.00 175 ARG A N 1
ATOM 1313 C CA . ARG A 1 175 ? -3.062 -9.899 -23.104 1.00 45.00 175 ARG A CA 1
ATOM 1314 C C . ARG A 1 175 ? -3.340 -8.627 -22.298 1.00 45.00 175 ARG A C 1
ATOM 1316 O O . ARG A 1 175 ? -3.856 -8.735 -21.201 1.00 45.00 175 ARG A O 1
ATOM 1323 N N . GLY A 1 176 ? -3.135 -7.437 -22.871 1.00 47.50 176 GLY A N 1
ATOM 1324 C CA . GLY A 1 176 ? -3.345 -6.170 -22.147 1.00 47.50 176 GLY A CA 1
ATOM 1325 C C . GLY A 1 176 ? -4.793 -5.878 -21.724 1.00 47.50 176 GLY A C 1
ATOM 1326 O O . GLY A 1 176 ? -5.000 -5.132 -20.779 1.00 47.50 176 GLY A O 1
ATOM 1327 N N . ASN A 1 177 ? -5.788 -6.487 -22.384 1.00 50.72 177 ASN A N 1
ATOM 1328 C CA . ASN A 1 177 ? -7.214 -6.290 -22.080 1.00 50.72 177 ASN A CA 1
ATOM 1329 C C . ASN A 1 177 ? -7.778 -7.312 -21.074 1.00 50.72 177 ASN A C 1
ATOM 1331 O O . ASN A 1 177 ? -8.941 -7.227 -20.705 1.00 50.72 177 ASN A O 1
ATOM 1335 N N . ARG A 1 178 ? -6.996 -8.333 -20.694 1.00 58.59 178 ARG A N 1
ATOM 1336 C CA . ARG A 1 178 ? -7.438 -9.375 -19.751 1.00 58.59 178 ARG A CA 1
ATOM 1337 C C . ARG A 1 178 ? -7.116 -9.053 -18.295 1.00 58.59 178 ARG A C 1
ATOM 1339 O O . ARG A 1 178 ? -7.696 -9.680 -17.417 1.00 58.59 178 ARG A O 1
ATOM 1346 N N . ASP A 1 179 ? -6.223 -8.097 -18.062 1.00 74.06 179 ASP A N 1
ATOM 1347 C CA . ASP A 1 179 ? -5.736 -7.783 -16.718 1.00 74.06 179 ASP A CA 1
ATOM 1348 C C . ASP A 1 179 ? -6.495 -6.623 -16.066 1.00 74.06 179 ASP A C 1
ATOM 1350 O O . ASP A 1 179 ? -6.375 -6.431 -14.858 1.00 74.06 179 ASP A O 1
ATOM 1354 N N . THR A 1 180 ? -7.274 -5.858 -16.838 1.00 87.12 180 THR A N 1
ATOM 1355 C CA . THR A 1 180 ? -8.067 -4.749 -16.302 1.00 87.12 180 THR A CA 1
ATOM 1356 C C . THR A 1 180 ? -9.370 -5.230 -15.683 1.00 87.12 180 THR A C 1
ATOM 1358 O O . THR A 1 180 ? -10.089 -6.004 -16.317 1.00 87.12 180 THR A O 1
ATOM 1361 N N . ARG A 1 181 ? -9.708 -4.718 -14.497 1.00 90.94 181 ARG A N 1
ATOM 1362 C CA . ARG A 1 181 ? -11.016 -4.927 -13.857 1.00 90.94 181 ARG A CA 1
ATOM 1363 C C . ARG A 1 181 ? -11.834 -3.646 -13.786 1.00 90.94 181 ARG A C 1
ATOM 1365 O O . ARG A 1 181 ? -11.310 -2.550 -13.575 1.00 90.94 181 ARG A O 1
ATOM 1372 N N . THR A 1 182 ? -13.141 -3.808 -13.934 1.00 91.50 182 THR A N 1
ATOM 1373 C CA . THR A 1 182 ? -14.126 -2.734 -13.766 1.00 91.50 182 THR A CA 1
ATOM 1374 C C . THR A 1 182 ? -14.216 -2.2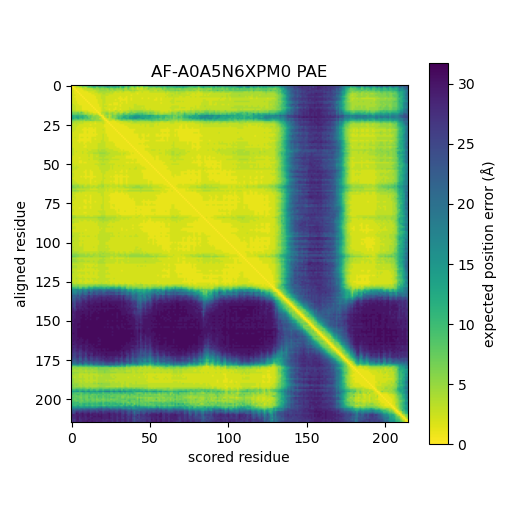89 -12.305 1.00 91.50 182 THR A C 1
ATOM 1376 O O . THR A 1 182 ? -13.829 -3.019 -11.388 1.00 91.50 182 THR A O 1
ATOM 1379 N N . THR A 1 183 ? -14.747 -1.087 -12.064 1.00 91.56 183 THR A N 1
ATOM 1380 C CA . THR A 1 183 ? -14.999 -0.611 -10.694 1.00 91.56 183 THR A CA 1
ATOM 1381 C C . THR A 1 183 ? -15.953 -1.539 -9.942 1.00 91.56 183 THR A C 1
ATOM 1383 O O . THR A 1 183 ? -15.692 -1.822 -8.778 1.00 91.56 183 THR A O 1
ATOM 1386 N N . ASP A 1 184 ? -16.971 -2.098 -10.603 1.00 91.56 184 ASP A N 1
ATOM 1387 C CA . ASP A 1 184 ? -17.927 -3.021 -9.976 1.00 91.56 184 ASP A CA 1
ATOM 1388 C C . ASP A 1 184 ? -17.262 -4.341 -9.544 1.00 91.56 184 ASP A C 1
ATOM 1390 O O . ASP A 1 184 ? -17.495 -4.836 -8.441 1.00 91.56 184 ASP A O 1
ATOM 1394 N N . GLU A 1 185 ? -1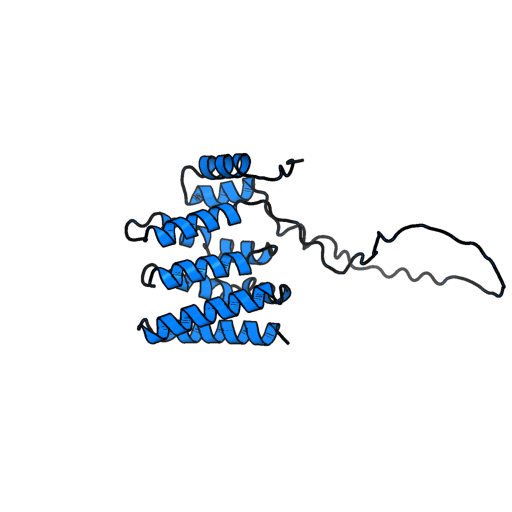6.368 -4.899 -10.369 1.00 94.31 185 GLU A N 1
ATOM 1395 C CA . GLU A 1 185 ? -15.584 -6.085 -9.996 1.00 94.31 185 GLU A CA 1
ATOM 1396 C C . GLU A 1 185 ? -14.661 -5.800 -8.805 1.00 94.31 185 GLU A C 1
ATOM 1398 O O . GLU A 1 185 ? -14.540 -6.627 -7.899 1.00 94.31 185 GLU A O 1
ATOM 1403 N N . LYS A 1 186 ? -14.027 -4.623 -8.781 1.00 95.00 186 LYS A N 1
ATOM 1404 C CA . LYS A 1 186 ? -13.170 -4.189 -7.668 1.00 95.00 186 LYS A CA 1
ATOM 1405 C C . LYS A 1 186 ? -13.962 -3.927 -6.391 1.00 95.00 186 LYS A C 1
ATOM 1407 O O . LYS A 1 186 ? -13.528 -4.347 -5.319 1.00 95.00 186 LYS A O 1
ATOM 1412 N N . GLN A 1 187 ? -15.148 -3.331 -6.499 1.00 94.69 187 GLN A N 1
ATOM 1413 C CA . GLN A 1 187 ? -16.093 -3.183 -5.393 1.00 94.69 187 GLN A CA 1
ATOM 1414 C C . GLN A 1 187 ? -16.482 -4.552 -4.829 1.00 94.69 187 GLN A C 1
ATOM 1416 O O . GLN A 1 187 ? -16.408 -4.751 -3.620 1.00 94.69 187 GLN A O 1
ATOM 1421 N N . ALA A 1 188 ? -16.811 -5.526 -5.683 1.00 95.50 188 ALA A N 1
ATOM 1422 C CA . ALA A 1 188 ? -17.172 -6.873 -5.244 1.00 95.50 188 ALA A CA 1
ATOM 1423 C C . ALA A 1 188 ? -16.023 -7.602 -4.522 1.00 95.50 188 ALA A C 1
ATOM 1425 O O . ALA A 1 188 ? -16.269 -8.390 -3.608 1.00 95.50 188 ALA A O 1
ATOM 1426 N N . LEU A 1 189 ? -14.768 -7.356 -4.908 1.00 96.06 189 LEU A N 1
ATOM 1427 C CA . LEU A 1 189 ? -13.591 -7.910 -4.227 1.00 96.06 189 LEU A CA 1
ATOM 1428 C C . LEU A 1 189 ? -13.358 -7.246 -2.875 1.00 96.06 189 LEU A C 1
ATOM 1430 O O . LEU A 1 189 ? -13.183 -7.945 -1.877 1.00 96.06 189 LEU A O 1
ATOM 1434 N N . LEU A 1 190 ? -13.390 -5.913 -2.828 1.00 96.25 190 LEU A N 1
ATOM 1435 C CA . LEU A 1 190 ? -13.220 -5.156 -1.591 1.00 96.25 190 LEU A CA 1
ATOM 1436 C C . LEU A 1 190 ? -14.353 -5.448 -0.592 1.00 96.25 190 LEU A C 1
ATOM 1438 O O . LEU A 1 190 ? -14.093 -5.599 0.604 1.00 96.25 190 LEU A O 1
ATOM 1442 N N . GLY A 1 191 ? -15.578 -5.634 -1.090 1.00 94.81 191 GLY A N 1
ATOM 1443 C CA . GLY A 1 191 ? -16.767 -5.989 -0.311 1.00 94.81 191 GLY A CA 1
ATOM 1444 C C . GLY A 1 191 ? -16.661 -7.326 0.429 1.00 94.81 191 GLY A C 1
ATOM 1445 O O . GLY A 1 191 ? -17.393 -7.562 1.385 1.00 94.81 191 GLY A O 1
ATOM 1446 N N . ARG A 1 192 ? -15.709 -8.198 0.061 1.00 95.69 192 ARG A N 1
ATOM 1447 C CA . ARG A 1 192 ? -15.414 -9.426 0.826 1.00 95.69 192 ARG A CA 1
ATOM 1448 C C . ARG A 1 192 ? -14.763 -9.138 2.178 1.00 95.69 192 ARG A C 1
ATOM 1450 O O . ARG A 1 192 ? -14.826 -9.980 3.071 1.00 95.69 192 ARG A O 1
ATOM 1457 N N . TYR A 1 193 ? -14.115 -7.982 2.323 1.00 95.31 193 TYR A N 1
ATOM 1458 C CA . TYR A 1 193 ? -13.284 -7.657 3.482 1.00 95.31 193 TYR A CA 1
ATOM 1459 C C . TYR A 1 193 ? -13.739 -6.406 4.242 1.00 95.31 193 TYR A C 1
ATOM 1461 O O . TYR A 1 193 ? -13.410 -6.264 5.429 1.00 95.31 193 TYR A O 1
ATOM 1469 N N . LEU A 1 194 ? -14.479 -5.510 3.589 1.00 92.69 194 LEU A N 1
ATOM 1470 C CA . LEU A 1 194 ? -14.996 -4.270 4.157 1.00 92.69 194 LEU A CA 1
ATOM 1471 C C . LEU A 1 194 ? -16.507 -4.180 3.911 1.00 92.69 194 LEU A C 1
ATOM 1473 O O . LEU A 1 194 ? -16.969 -4.460 2.812 1.00 92.69 194 LEU A O 1
ATOM 1477 N N . ASN A 1 195 ? -17.266 -3.791 4.935 1.00 89.44 195 ASN A N 1
ATOM 1478 C CA . ASN A 1 195 ? -18.688 -3.473 4.785 1.00 89.44 195 ASN A CA 1
ATOM 1479 C C . ASN A 1 195 ? -18.837 -2.017 4.317 1.00 89.44 195 ASN A C 1
ATOM 1481 O O . ASN A 1 195 ? -17.959 -1.206 4.611 1.00 89.44 195 ASN A O 1
ATOM 1485 N N . ASN A 1 196 ? -19.963 -1.679 3.686 1.00 86.50 196 ASN A N 1
ATOM 1486 C CA . ASN A 1 196 ? -20.279 -0.322 3.216 1.00 86.50 196 ASN A CA 1
ATOM 1487 C C . ASN A 1 196 ? -19.288 0.195 2.156 1.00 86.50 196 ASN A C 1
ATOM 1489 O O . ASN A 1 196 ? -18.849 1.342 2.196 1.00 86.50 196 ASN A O 1
ATOM 1493 N N . VAL A 1 197 ? -18.886 -0.667 1.219 1.00 88.00 197 VAL A N 1
ATOM 1494 C CA . VAL A 1 197 ? -18.050 -0.234 0.084 1.00 88.00 197 VAL A CA 1
ATOM 1495 C C . VAL A 1 197 ? -18.868 0.622 -0.883 1.00 88.00 197 VAL A C 1
ATOM 1497 O O . VAL A 1 197 ? -18.311 1.470 -1.571 1.00 88.00 197 VAL A O 1
ATOM 1500 N N . GLU A 1 198 ? -20.187 0.433 -0.893 1.00 84.44 198 GLU A N 1
ATOM 1501 C CA . GLU A 1 198 ? -21.150 1.221 -1.658 1.00 84.44 198 GLU A CA 1
ATOM 1502 C C . GLU A 1 198 ? -21.002 2.721 -1.379 1.00 84.44 198 GLU A C 1
ATOM 1504 O O . GLU A 1 198 ? -20.883 3.479 -2.337 1.00 84.44 198 GLU A O 1
ATOM 1509 N N . ASP A 1 199 ? -20.892 3.123 -0.107 1.00 86.94 199 ASP A N 1
ATOM 1510 C CA . ASP A 1 199 ? -20.720 4.526 0.295 1.00 86.94 199 ASP A CA 1
ATOM 1511 C C . ASP A 1 199 ? -19.418 5.115 -0.284 1.00 86.94 199 ASP A C 1
ATOM 1513 O O . ASP A 1 199 ? -19.415 6.208 -0.839 1.00 86.94 199 ASP A O 1
ATOM 1517 N N . LEU A 1 200 ? -18.308 4.359 -0.246 1.00 84.88 200 LEU A N 1
ATOM 1518 C CA . LEU A 1 200 ? -17.037 4.788 -0.854 1.00 84.88 200 LEU A CA 1
ATOM 1519 C C . LEU A 1 200 ? -17.164 4.957 -2.375 1.00 84.88 200 LEU A C 1
ATOM 1521 O O . LEU A 1 200 ? -16.544 5.839 -2.965 1.00 84.88 200 LEU A O 1
ATOM 1525 N N . VAL A 1 201 ? -17.919 4.086 -3.041 1.00 85.56 201 VAL A N 1
ATOM 1526 C CA . VAL A 1 201 ? -18.112 4.166 -4.494 1.00 85.56 201 VAL A CA 1
ATOM 1527 C C . VAL A 1 201 ? -19.043 5.321 -4.862 1.00 85.56 201 VAL A C 1
ATOM 1529 O O . VAL A 1 201 ? -18.824 5.967 -5.888 1.00 85.56 201 VAL A O 1
ATOM 1532 N N . GLU A 1 202 ? -20.059 5.595 -4.047 1.00 86.62 202 GLU A N 1
ATOM 1533 C CA . GLU A 1 202 ? -20.952 6.744 -4.196 1.00 86.62 202 GLU A CA 1
ATOM 1534 C C . GLU A 1 202 ? -20.186 8.060 -4.019 1.00 86.62 202 GLU A C 1
ATOM 1536 O O . GLU A 1 202 ? -20.154 8.860 -4.956 1.00 86.62 202 GLU A O 1
ATOM 1541 N N . ASP A 1 203 ? -19.440 8.213 -2.920 1.00 85.62 203 ASP A N 1
ATOM 1542 C CA . ASP A 1 203 ? -18.576 9.373 -2.662 1.00 85.62 203 ASP A CA 1
ATOM 1543 C C . ASP A 1 203 ? -17.592 9.612 -3.822 1.00 85.62 203 ASP A C 1
ATOM 1545 O O . ASP A 1 203 ? -17.369 10.748 -4.257 1.00 85.62 203 ASP A O 1
ATOM 1549 N N . LEU A 1 204 ? -17.010 8.542 -4.380 1.00 83.44 204 LEU A N 1
ATOM 1550 C CA . LEU A 1 204 ? -16.088 8.640 -5.514 1.00 83.44 204 LEU A CA 1
ATOM 1551 C C . LEU A 1 204 ? -16.786 9.140 -6.791 1.00 83.44 204 LEU A C 1
ATOM 1553 O O . LEU A 1 204 ? -16.195 9.919 -7.544 1.00 83.44 204 LEU A O 1
ATOM 1557 N N . LYS A 1 205 ? -18.030 8.712 -7.041 1.00 80.62 205 LYS A N 1
ATOM 1558 C CA . LYS A 1 205 ? -18.840 9.168 -8.184 1.00 80.62 205 LYS A CA 1
ATOM 1559 C C . LYS A 1 205 ? -19.240 10.634 -8.038 1.00 80.62 205 LYS A C 1
ATOM 1561 O O . LYS A 1 205 ? -19.203 11.357 -9.031 1.00 80.62 205 LYS A O 1
ATOM 1566 N N . GLU A 1 206 ? -19.578 11.074 -6.828 1.00 79.88 206 GLU A N 1
ATOM 1567 C CA . GLU A 1 206 ? -19.912 12.473 -6.540 1.00 79.88 206 GLU A CA 1
ATOM 1568 C C . GLU A 1 206 ? -18.695 13.401 -6.646 1.00 79.88 206 GLU A C 1
ATOM 1570 O O . GLU A 1 206 ? -18.806 14.533 -7.119 1.00 79.88 206 GLU A O 1
ATOM 1575 N N . THR A 1 207 ? -17.517 12.914 -6.248 1.00 68.38 207 THR A N 1
ATOM 1576 C CA . THR A 1 207 ? -16.288 13.720 -6.186 1.00 68.38 207 THR A CA 1
ATOM 1577 C C . THR A 1 207 ? -15.513 13.742 -7.509 1.00 68.38 207 THR A C 1
ATOM 1579 O O . THR A 1 207 ? -14.564 14.514 -7.638 1.00 68.38 207 THR A O 1
ATOM 1582 N N . ALA A 1 208 ? -15.884 12.935 -8.512 1.00 59.16 208 ALA A N 1
ATOM 1583 C CA . ALA A 1 208 ? -15.191 12.881 -9.801 1.00 59.16 208 ALA A CA 1
ATOM 1584 C C . ALA A 1 208 ? -15.254 14.248 -10.532 1.00 59.16 208 ALA A C 1
ATOM 1586 O O . ALA A 1 208 ? -16.299 14.609 -11.077 1.00 59.16 208 ALA A O 1
ATOM 1587 N N . PRO A 1 209 ? -14.144 15.017 -10.618 1.00 51.44 209 PRO A N 1
ATOM 1588 C CA . PRO A 1 209 ? -14.158 16.371 -11.188 1.00 51.44 209 PRO A CA 1
ATOM 1589 C C . PRO A 1 209 ? -14.328 16.369 -12.714 1.00 51.44 209 PRO A C 1
ATOM 1591 O O . PRO A 1 209 ? -14.671 17.386 -13.313 1.00 51.44 209 PRO A O 1
ATOM 1594 N N . PHE A 1 210 ? -14.112 15.215 -13.344 1.00 52.75 210 PHE A N 1
ATOM 1595 C CA . PHE A 1 210 ? -14.429 14.966 -14.738 1.00 52.75 210 PHE A CA 1
ATOM 1596 C C . PHE A 1 210 ? -15.223 13.671 -14.778 1.00 52.75 210 PHE A C 1
ATOM 1598 O O . PHE A 1 210 ? -14.670 12.600 -14.534 1.00 52.75 210 PHE A O 1
ATOM 1605 N N . GLY A 1 211 ? -16.524 13.778 -15.047 1.00 45.72 211 GLY A N 1
ATOM 1606 C CA . GLY A 1 211 ? -17.381 12.630 -15.292 1.00 45.72 211 GLY A CA 1
ATOM 1607 C C . GLY A 1 211 ? -16.811 11.805 -16.440 1.00 45.72 211 GLY A C 1
ATOM 1608 O O . GLY A 1 211 ? -17.033 12.115 -17.609 1.00 45.72 211 GLY A O 1
ATOM 1609 N N . ALA A 1 212 ? -16.064 10.755 -16.111 1.00 43.06 212 ALA A N 1
ATOM 1610 C CA . ALA A 1 212 ? -15.841 9.658 -17.026 1.00 43.06 212 ALA A CA 1
ATOM 1611 C C . ALA A 1 212 ? -17.197 8.964 -17.140 1.00 43.06 212 ALA A C 1
ATOM 1613 O O . ALA A 1 212 ? -17.584 8.165 -16.292 1.00 43.06 212 ALA A O 1
ATOM 1614 N N . THR A 1 213 ? -17.967 9.373 -18.144 1.00 40.94 213 THR A N 1
ATOM 1615 C CA . THR A 1 213 ? -19.180 8.687 -18.571 1.00 40.94 213 THR A CA 1
ATOM 1616 C C . THR A 1 213 ? -18.864 7.205 -18.708 1.00 40.94 213 THR A C 1
ATOM 1618 O O . THR A 1 213 ? -18.096 6.812 -19.588 1.00 40.94 213 THR A O 1
ATOM 1621 N N . VAL A 1 214 ? -19.435 6.415 -17.805 1.00 37.25 214 VAL A N 1
ATOM 1622 C CA . VAL A 1 214 ? -19.532 4.966 -17.920 1.00 37.25 214 VAL A CA 1
ATOM 1623 C C . VAL A 1 214 ? -20.389 4.709 -19.162 1.00 37.25 214 VAL A C 1
ATOM 1625 O O . VAL A 1 214 ? -21.591 4.973 -19.137 1.00 37.25 214 VAL A O 1
ATOM 1628 N N . TYR A 1 215 ? -19.753 4.307 -20.262 1.00 34.84 215 TYR A N 1
ATOM 1629 C CA . TYR A 1 215 ? -20.415 3.792 -21.462 1.00 34.84 215 TYR A CA 1
ATOM 1630 C C . TYR A 1 215 ? -20.132 2.301 -21.581 1.00 34.84 215 TYR A C 1
ATOM 1632 O O . TYR A 1 215 ? -18.955 1.921 -21.383 1.00 34.84 215 TYR A O 1
#

Mean predicted aligned error: 11.98 Å

Solvent-accessible surface area (backbone atoms only — not comparable to full-atom values): 13181 Å² total; per-residue (Å²): 121,64,51,68,51,44,51,51,41,54,55,49,45,55,56,52,66,76,66,54,94,43,78,68,52,51,51,51,47,48,54,40,43,54,50,42,37,53,44,29,70,78,35,60,79,46,28,62,56,36,51,36,61,79,56,38,47,56,53,57,62,46,54,41,86,87,48,55,63,66,48,33,39,49,39,51,54,33,47,52,52,41,36,58,90,29,44,58,23,47,48,38,39,52,75,67,45,40,61,51,53,55,43,51,50,58,69,39,83,83,52,50,73,69,40,43,52,47,49,50,54,48,52,52,59,66,45,48,74,62,71,71,57,74,68,96,81,77,72,95,67,88,82,88,78,83,94,77,87,83,91,86,88,89,88,88,88,84,87,84,89,86,83,89,76,92,70,89,82,75,92,83,77,67,69,53,70,69,50,58,59,54,41,69,59,44,45,59,58,49,46,75,66,38,83,73,50,63,58,59,53,49,54,50,64,75,64,45,91,65,80,75,75,89,123

Nearest PDB structures (foldseek):
  8k83-assembly1_A  TM=7.705E-01  e=1.212E-01  synthetic construct
  7n6g-assembly1_1G  TM=6.812E-01  e=9.481E-02  Chlamydomonas reinhardtii
  7n6g-assembly1_1E  TM=8.098E-01  e=4.353E-01  Chlamydomonas reinhardtii
  7n6g-assembly1_0A  TM=6.908E-01  e=5.847E-01  Chlamydomonas reinhardtii
  6dec-assembly1_M  TM=5.327E-01  e=3.788E+00  Homo sapiens

pLDDT: mean 80.83, std 23.18, range [32.97, 98.69]